Protein AF-A0A9Q5C0Y2-F1 (afdb_monomer_lite)

Sequence (335 aa):
MILAGLLLAGSLLTINGQASTVQAKSYGKAVTKIAGNGNYAIYHNVSSKGPSGKFTSTKYFKHGQIQSKESRSTKKGGKIIVDGRNVGWVSEKFFARNQISVANEVSLVKNSSYSFPTRDAINYATDAHGTAINPNKVHVSRKYVSTNPGKVTYSYGKAKAEVDIDVHDGDMTSPSVTPKKDFKTTSTWNGGSKGSSRNWNSAHGYRSETTSNTFKSNGLTLRTRLFQPRFLSLGYGQAGDAMGQAGDAMGQVGVIPEGMTVNNGIFTTSLFTSNNSQYGNLVSYNLNALKSKYAAQNLTTMKWSTFKSYAKNIKVSPYIKLGHGQSLGSSSNYI

pLDDT: mean 79.45, std 18.29, range [26.62, 98.31]

Foldseek 3Di:
DDDDDDDDDDDDPPPPPPQAAQDWDFDLFKFWFQFDDDKWWFAADAGLVGGDHGDDICLLANQFTWIFGTFGDSQQWTQIDFQQAGDGITHLVRTDELEWDFAQAAEAEAAPPDWDQRLLRTLFGHHRSRTTDDSVQWDKPDGTHHHDWAKIWIHDDNYIDIYTYHYDYDDPDDPPDDPDPDDDPDDDPPDDPQNVAPQADPVPGRDFDDDKDWDDDPNDIDIQLADAAQTRANDDCRRSHDVPDPPCQQRGAAPDWQEWDDDPQKIWTWHGNDPPDQKHKIKIANSVQPPDRGCNNPLHPDDPVVNSSRSSRMGIGGTHGDGGDNYDDDDPVGD

Radius of gyration: 26.04 Å; chains: 1; bounding box: 81×50×105 Å

Organism: Lactobacillus helveticus (NCBI:txid1587)

Secondary structure (DSSP, 8-state):
---------------------PPPEEEEEEEEE-B-S---EEEEEE-SS-EEEEEEEGGGTTTS-EEEEEEEGGGTEEEEEETTEEEEEEEGGGB--S-EEE-S-EEEE--SS--EEGGGGEEEEB-TT-BB--GGGSEES-SEESS--EEEEEEETTEEEEEEEEEE----PPPSSPPPTT---PPP----GGGS-TT-BTTTB-----S--EEEETTEEEE---PPPS-SSPPTTTTSPPTT-GGGGGG---SEEEEEEEETTEEEEEEESSTT-SEEEEEEEETTT---TTGGGGTTTS-HHHHHHHHTTEEE--SEE--S-SB----SS--

Structure (mmCIF, N/CA/C/O backbone):
data_AF-A0A9Q5C0Y2-F1
#
_entry.id   AF-A0A9Q5C0Y2-F1
#
loop_
_atom_site.group_PDB
_atom_site.id
_atom_site.type_symbol
_atom_site.label_atom_id
_atom_site.label_alt_id
_atom_site.label_comp_id
_atom_site.label_asym_id
_atom_site.label_entity_id
_atom_site.label_seq_id
_atom_site.pdbx_PDB_ins_code
_atom_site.Cartn_x
_atom_site.Cartn_y
_atom_site.Cartn_z
_atom_site.occupancy
_atom_site.B_iso_or_equiv
_atom_site.auth_seq_id
_atom_site.auth_comp_id
_atom_site.auth_asym_id
_atom_site.auth_atom_id
_atom_site.pdbx_PDB_model_num
ATOM 1 N N . MET A 1 1 ? -47.946 32.551 68.527 1.00 34.03 1 MET A N 1
ATOM 2 C CA . MET A 1 1 ? -48.174 32.356 67.074 1.00 34.03 1 MET A CA 1
ATOM 3 C C . MET A 1 1 ? -46.891 32.795 66.387 1.00 34.03 1 MET A C 1
ATOM 5 O O . MET A 1 1 ? -46.487 33.911 66.653 1.00 34.03 1 MET A O 1
ATOM 9 N N . ILE A 1 2 ? -46.111 31.992 65.663 1.00 30.30 2 ILE A N 1
ATOM 10 C CA . ILE A 1 2 ? -46.379 31.062 64.547 1.00 30.30 2 ILE A CA 1
ATOM 11 C C . ILE A 1 2 ? -45.311 29.943 64.656 1.00 30.30 2 ILE A C 1
ATOM 13 O O . ILE A 1 2 ? -44.141 30.252 64.842 1.00 30.30 2 ILE A O 1
ATOM 17 N N . LEU A 1 3 ? -45.680 28.693 64.945 1.00 26.62 3 LEU A N 1
ATOM 18 C CA . LEU A 1 3 ? -45.876 27.539 64.043 1.00 26.62 3 LEU A CA 1
ATOM 19 C C . LEU A 1 3 ? -44.744 27.202 63.044 1.00 26.62 3 LEU A C 1
ATOM 21 O O . LEU A 1 3 ? -44.319 28.017 62.236 1.00 26.62 3 LEU A O 1
ATOM 25 N N . ALA A 1 4 ? -44.328 25.935 63.116 1.00 30.48 4 ALA A N 1
ATOM 26 C CA . ALA A 1 4 ? -43.320 25.245 62.322 1.00 30.48 4 ALA A CA 1
ATOM 27 C C . ALA A 1 4 ? -43.695 25.039 60.841 1.00 30.48 4 ALA A C 1
ATOM 29 O O . ALA A 1 4 ? -44.869 25.041 60.478 1.00 30.48 4 ALA A O 1
ATOM 30 N N . GLY A 1 5 ? -42.685 24.735 60.017 1.00 28.47 5 GLY A N 1
ATOM 31 C CA . GLY A 1 5 ? -42.863 24.225 58.657 1.00 28.47 5 GLY A CA 1
ATOM 32 C C . GLY A 1 5 ? -41.539 23.850 57.988 1.00 28.47 5 GLY A C 1
ATOM 33 O O . GLY A 1 5 ? -40.968 24.645 57.250 1.00 28.47 5 GLY A O 1
ATOM 34 N N . LEU A 1 6 ? -41.056 22.631 58.247 1.00 30.55 6 LEU A N 1
ATOM 35 C CA . LEU A 1 6 ? -40.045 21.949 57.432 1.00 30.55 6 LEU A CA 1
ATOM 36 C C . LEU A 1 6 ? -40.641 21.662 56.045 1.00 30.55 6 LEU A C 1
ATOM 38 O O . LEU A 1 6 ? -41.623 20.930 55.942 1.00 30.55 6 LEU A O 1
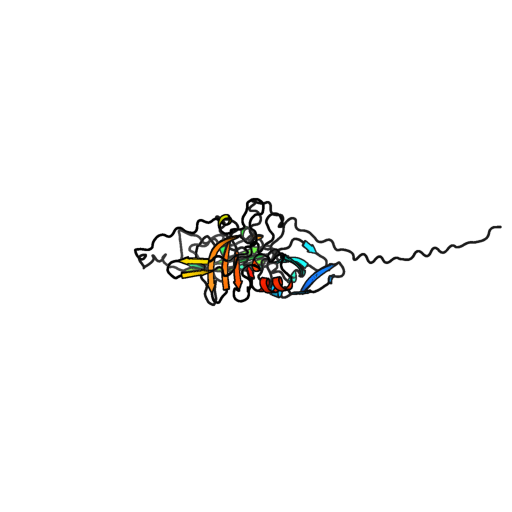ATOM 42 N N . LEU A 1 7 ? -40.030 22.192 54.985 1.00 29.44 7 LEU A N 1
ATOM 43 C CA . LEU A 1 7 ? -40.335 21.824 53.601 1.00 29.44 7 LEU A CA 1
ATOM 44 C C . LEU A 1 7 ? -39.188 20.982 53.039 1.00 29.44 7 LEU A C 1
ATOM 46 O O . LEU A 1 7 ? -38.099 21.477 52.752 1.00 29.44 7 LEU A O 1
ATOM 50 N N . LEU A 1 8 ? -39.464 19.684 52.896 1.00 33.19 8 LEU A N 1
ATOM 51 C CA . LEU A 1 8 ? -38.714 18.770 52.046 1.00 33.19 8 LEU A CA 1
ATOM 52 C C . LEU A 1 8 ? -38.814 19.239 50.590 1.00 33.19 8 LEU A C 1
ATOM 54 O O . LEU A 1 8 ? -39.897 19.228 50.010 1.00 33.19 8 LEU A O 1
ATOM 58 N N . ALA A 1 9 ? -37.679 19.565 49.977 1.00 32.59 9 ALA A N 1
ATOM 59 C CA . ALA A 1 9 ? -37.552 19.649 48.527 1.00 32.59 9 ALA A CA 1
ATOM 60 C C . ALA A 1 9 ? -36.661 18.495 48.054 1.00 32.59 9 ALA A C 1
ATOM 62 O O . ALA A 1 9 ? -35.435 18.592 48.007 1.00 32.59 9 ALA A O 1
ATOM 63 N N . GLY A 1 10 ? -37.303 17.366 47.751 1.00 32.38 10 GLY A N 1
ATOM 64 C CA . GLY A 1 10 ? -36.699 16.302 46.966 1.00 32.38 10 GLY A CA 1
ATOM 65 C C . GLY A 1 10 ? -36.585 16.759 45.516 1.00 32.38 10 GLY A C 1
ATOM 66 O O . GLY A 1 10 ? -37.591 16.869 44.821 1.00 32.38 10 GLY A O 1
ATOM 67 N N . SER A 1 11 ? -35.361 16.997 45.057 1.00 30.55 11 SER A N 1
ATOM 68 C CA . SER A 1 11 ? -35.062 17.209 43.642 1.00 30.55 11 SER A CA 1
ATOM 69 C C . SER A 1 11 ? -34.372 15.962 43.119 1.00 30.55 11 SER A C 1
ATOM 71 O O . SER A 1 11 ? -33.246 15.650 43.507 1.00 30.55 11 SER A O 1
ATOM 73 N N . LEU A 1 12 ? -35.093 15.231 42.270 1.00 28.16 12 LEU A N 1
ATOM 74 C CA . LEU A 1 12 ? -34.634 14.046 41.565 1.00 28.16 12 LEU A CA 1
ATOM 75 C C . LEU A 1 12 ? -33.221 14.245 41.000 1.00 28.16 12 LEU A C 1
ATOM 77 O O . LEU A 1 12 ? -32.980 15.134 40.183 1.00 28.16 12 LEU A O 1
ATOM 81 N N . LEU A 1 13 ? -32.313 13.340 41.361 1.00 27.48 13 LEU A N 1
ATOM 82 C CA . LEU A 1 13 ? -31.108 13.075 40.587 1.00 27.48 13 LEU A CA 1
ATOM 83 C C . LEU A 1 13 ? -31.543 12.507 39.232 1.00 27.48 13 LEU A C 1
ATOM 85 O O . LEU A 1 13 ? -31.642 11.295 39.046 1.00 27.48 13 LEU A O 1
ATOM 89 N N . THR A 1 14 ? -31.816 13.379 38.263 1.00 30.17 14 THR A N 1
ATOM 90 C CA . THR A 1 14 ? -31.831 12.982 36.859 1.00 30.17 14 THR A CA 1
ATOM 91 C C . THR A 1 14 ? -30.410 12.570 36.505 1.00 30.17 14 THR A C 1
ATOM 93 O O . THR A 1 14 ? -29.549 13.409 36.230 1.00 30.17 14 THR A O 1
ATOM 96 N N . ILE A 1 15 ? -30.149 11.264 36.538 1.00 33.19 15 ILE A N 1
ATOM 97 C CA . ILE A 1 15 ? -28.956 10.660 35.955 1.00 33.19 15 ILE A CA 1
ATOM 98 C C . ILE A 1 15 ? -29.109 10.817 34.440 1.00 33.19 15 ILE A C 1
ATOM 100 O O . ILE A 1 15 ? -29.513 9.897 33.732 1.00 33.19 15 ILE A O 1
ATOM 104 N N . ASN A 1 16 ? -28.822 12.014 33.930 1.00 30.22 16 ASN A N 1
ATOM 105 C CA . ASN A 1 16 ? -28.601 12.211 32.511 1.00 30.22 16 ASN A CA 1
ATOM 106 C C . ASN A 1 16 ? -27.364 11.391 32.162 1.00 30.22 16 ASN A C 1
ATOM 108 O O . ASN A 1 16 ? -26.227 11.800 32.396 1.00 30.22 16 ASN A O 1
ATOM 112 N N . GLY A 1 17 ? -27.599 10.197 31.622 1.00 32.09 17 GLY A N 1
ATOM 113 C CA . GLY A 1 17 ? -26.596 9.351 31.001 1.00 32.09 17 GLY A CA 1
ATOM 114 C C . GLY A 1 17 ? -26.048 10.001 29.734 1.00 32.09 17 GLY A C 1
ATOM 115 O O . GLY A 1 17 ? -26.150 9.430 28.653 1.00 32.09 17 GLY A O 1
ATOM 116 N N . GLN A 1 18 ? -25.442 11.184 29.843 1.00 34.47 18 GLN A N 1
ATOM 117 C CA . GLN A 1 18 ? -24.526 11.674 28.831 1.00 34.47 18 GLN A CA 1
ATOM 118 C C . GLN A 1 18 ? -23.320 10.743 28.866 1.00 34.47 18 GLN A C 1
ATOM 120 O O . GLN A 1 18 ? -22.469 10.800 29.755 1.00 34.47 18 GLN A O 1
ATOM 125 N N . ALA A 1 19 ? -23.279 9.815 27.910 1.00 39.16 19 ALA A N 1
ATOM 126 C CA . ALA A 1 19 ? -22.087 9.042 27.634 1.00 39.16 19 ALA A CA 1
ATOM 127 C C . ALA A 1 19 ? -20.932 10.032 27.459 1.00 39.16 19 ALA A C 1
ATOM 129 O O . ALA A 1 19 ? -20.902 10.770 26.480 1.00 39.16 19 ALA A O 1
ATOM 130 N N . SER A 1 20 ? -20.010 10.066 28.422 1.00 41.47 20 SER A N 1
ATOM 131 C CA . SER A 1 20 ? -18.864 10.968 28.411 1.00 41.47 20 SER A CA 1
ATOM 132 C C . SER A 1 20 ? -18.072 10.702 27.131 1.00 41.47 20 SER A C 1
ATOM 134 O O . SER A 1 20 ? -17.393 9.676 26.984 1.00 41.47 20 SER A O 1
ATOM 136 N N . THR A 1 21 ? -18.237 11.577 26.143 1.00 50.28 21 THR A N 1
ATOM 137 C CA . THR A 1 21 ? -17.582 11.448 24.850 1.00 50.28 21 THR A CA 1
ATOM 138 C C . THR A 1 21 ? -16.112 11.759 25.054 1.00 50.28 21 THR A C 1
ATOM 140 O O . THR A 1 21 ? -15.730 12.911 25.231 1.00 50.28 21 THR A O 1
ATOM 143 N N . VAL A 1 22 ? -15.269 10.730 25.039 1.00 54.16 22 VAL A N 1
ATOM 144 C CA . VAL A 1 22 ? -13.816 10.921 24.993 1.00 54.16 22 VAL A CA 1
ATOM 145 C C . VAL A 1 22 ? -13.498 11.706 23.727 1.00 54.16 22 VAL A C 1
ATOM 147 O O . VAL A 1 22 ? -13.847 11.261 22.632 1.00 54.16 22 VAL A O 1
ATOM 150 N N . GLN A 1 23 ? -12.859 12.865 23.853 1.00 58.75 23 GLN A N 1
ATOM 151 C CA . GLN A 1 23 ? -12.443 13.623 22.679 1.00 58.75 23 GLN A CA 1
ATOM 152 C C . GLN A 1 23 ? -11.347 12.848 21.937 1.00 58.75 23 GLN A C 1
ATOM 154 O O . GLN A 1 23 ? -10.391 12.350 22.535 1.00 58.75 23 GLN A O 1
ATOM 159 N N . ALA A 1 24 ? -11.521 12.682 20.626 1.00 60.06 24 ALA A N 1
ATOM 160 C CA . ALA A 1 24 ? -10.487 12.096 19.788 1.00 60.06 24 ALA A CA 1
ATOM 161 C C . ALA A 1 24 ? -9.387 13.132 19.547 1.00 60.06 24 ALA A C 1
ATOM 163 O O . ALA A 1 24 ? -9.683 14.289 19.251 1.00 60.06 24 ALA A O 1
ATOM 164 N N . LYS A 1 25 ? -8.123 12.707 19.610 1.00 73.06 25 LYS A N 1
ATOM 165 C CA . LYS A 1 25 ? -7.030 13.495 19.050 1.00 73.06 25 LYS A CA 1
ATOM 166 C C . LYS A 1 25 ? -7.136 13.400 17.533 1.00 73.06 25 LYS A C 1
ATOM 168 O O . LYS A 1 25 ? -6.964 12.317 16.964 1.00 73.06 25 LYS A O 1
ATOM 173 N N . SER A 1 26 ? -7.427 14.530 16.908 1.00 73.06 26 SER A N 1
ATOM 174 C CA . SER A 1 26 ? -7.464 14.659 15.456 1.00 73.06 26 SER A CA 1
ATOM 175 C C . SER A 1 26 ? -6.068 14.962 14.930 1.00 73.06 26 SER A C 1
ATOM 177 O O . SER A 1 26 ? -5.304 15.706 15.547 1.00 73.06 26 SER A O 1
ATOM 179 N N . TYR A 1 27 ? -5.727 14.378 13.790 1.00 70.88 27 TYR A N 1
ATOM 180 C CA . TYR A 1 27 ? -4.539 14.764 13.047 1.00 70.88 27 TYR A CA 1
ATOM 181 C C . TYR A 1 27 ? -4.902 15.917 12.105 1.00 70.88 27 TYR A C 1
ATOM 183 O O . TYR A 1 27 ? -5.950 15.874 11.459 1.00 70.88 27 TYR A O 1
ATOM 191 N N . GLY A 1 28 ? -4.031 16.927 11.996 1.00 69.56 28 GLY A N 1
ATOM 192 C CA . GLY A 1 28 ? -4.209 18.014 11.020 1.00 69.56 28 GLY A CA 1
ATOM 193 C C . GLY A 1 28 ? -4.215 17.511 9.569 1.00 69.56 28 GLY A C 1
ATOM 194 O O . GLY A 1 28 ? -4.863 18.101 8.713 1.00 69.56 28 GLY A O 1
ATOM 195 N N . LYS A 1 29 ? -3.565 16.365 9.328 1.00 78.69 29 LYS A N 1
ATOM 196 C CA . LYS A 1 29 ? -3.576 15.611 8.073 1.00 78.69 29 LYS A CA 1
ATOM 197 C C . LYS A 1 29 ? -3.749 14.116 8.326 1.00 78.69 29 LYS A C 1
ATOM 199 O O . LYS A 1 29 ? -3.374 13.618 9.385 1.00 78.69 29 LYS A O 1
ATOM 204 N N . ALA A 1 30 ? -4.322 13.398 7.371 1.00 84.25 30 ALA A N 1
ATOM 205 C CA . ALA A 1 30 ? -4.436 11.953 7.426 1.00 84.25 30 ALA A CA 1
ATOM 206 C C . ALA A 1 30 ? -3.041 11.327 7.424 1.00 84.25 30 ALA A C 1
ATOM 208 O O . ALA A 1 30 ? -2.186 11.699 6.630 1.00 84.25 30 ALA A O 1
ATOM 209 N N . VAL A 1 31 ? -2.826 10.355 8.303 1.00 88.00 31 VAL A N 1
ATOM 210 C CA . VAL A 1 31 ? -1.558 9.630 8.384 1.00 88.00 31 VAL A CA 1
ATOM 211 C C . VAL A 1 31 ? -1.714 8.220 7.829 1.00 88.00 31 VAL A C 1
ATOM 213 O O . VAL A 1 31 ? -2.721 7.561 8.105 1.00 88.00 31 VAL A O 1
ATOM 216 N N . THR A 1 32 ? -0.722 7.738 7.081 1.00 91.62 32 THR A N 1
ATOM 217 C CA . THR A 1 32 ? -0.683 6.346 6.605 1.00 91.62 32 THR A CA 1
ATOM 218 C C . THR A 1 32 ? -0.329 5.411 7.750 1.00 91.62 32 THR A C 1
ATOM 220 O O . THR A 1 32 ? 0.594 5.672 8.522 1.00 91.62 32 THR A O 1
ATOM 223 N N . LYS A 1 33 ? -1.059 4.305 7.868 1.00 93.50 33 LYS A N 1
ATOM 224 C CA . LYS A 1 33 ? -0.842 3.259 8.866 1.00 93.50 33 LYS A CA 1
ATOM 225 C C . LYS A 1 33 ? -0.424 1.968 8.177 1.00 93.50 33 LYS A C 1
ATOM 227 O O . LYS A 1 33 ? -1.008 1.601 7.164 1.00 93.50 33 LYS A O 1
ATOM 232 N N . ILE A 1 34 ? 0.536 1.255 8.758 1.00 95.19 34 ILE A N 1
ATOM 233 C CA . ILE A 1 34 ? 0.927 -0.076 8.279 1.00 95.19 34 ILE A CA 1
ATOM 234 C C . ILE A 1 34 ? 0.269 -1.130 9.165 1.00 95.19 34 ILE A C 1
ATOM 236 O O . ILE A 1 34 ? 0.369 -1.075 10.393 1.00 95.19 34 ILE A O 1
ATOM 240 N N . ALA A 1 35 ? -0.437 -2.081 8.556 1.00 95.56 35 ALA A N 1
ATOM 241 C CA . ALA A 1 35 ? -1.015 -3.205 9.280 1.00 95.56 35 ALA A CA 1
ATOM 242 C C . ALA A 1 35 ? 0.082 -4.157 9.778 1.00 95.56 35 ALA A C 1
ATOM 244 O O . ALA A 1 35 ? 1.030 -4.461 9.062 1.00 95.56 35 ALA A O 1
ATOM 245 N N . GLY A 1 36 ? -0.078 -4.655 10.999 1.00 94.88 36 GLY A N 1
ATOM 246 C CA . GLY A 1 36 ? 0.649 -5.814 11.498 1.00 94.88 36 GLY A CA 1
ATOM 247 C C . GLY A 1 36 ? -0.051 -7.123 11.116 1.00 94.88 36 GLY A C 1
ATOM 248 O O . GLY A 1 36 ? -1.045 -7.148 10.388 1.00 94.88 36 GLY A O 1
ATOM 249 N N . ASN A 1 37 ? 0.439 -8.234 11.666 1.00 91.12 37 ASN A N 1
ATOM 250 C CA . ASN A 1 37 ? -0.031 -9.576 11.297 1.00 91.12 37 ASN A CA 1
ATOM 251 C C . ASN A 1 37 ? -1.338 -10.006 11.993 1.00 91.12 37 ASN A C 1
ATOM 253 O O . ASN A 1 37 ? -1.980 -10.967 11.569 1.00 91.12 37 ASN A O 1
ATOM 257 N N . GLY A 1 38 ? -1.741 -9.316 13.064 1.00 92.25 38 GLY A N 1
ATOM 258 C CA . GLY A 1 38 ? -2.887 -9.706 13.885 1.00 92.25 38 GLY A CA 1
ATOM 259 C C . GLY A 1 38 ? -4.251 -9.339 13.286 1.00 92.25 38 GLY A C 1
ATOM 260 O O . GLY A 1 38 ? -4.426 -8.314 12.624 1.00 92.25 38 GLY A O 1
ATOM 261 N N . ASN A 1 39 ? -5.259 -10.160 13.591 1.00 95.56 39 ASN A N 1
ATOM 262 C CA . ASN A 1 39 ? -6.653 -9.896 13.241 1.00 95.56 39 ASN A CA 1
ATOM 263 C C . ASN A 1 39 ? -7.403 -9.330 14.449 1.00 95.56 39 ASN A C 1
ATOM 265 O O . ASN A 1 39 ? -7.507 -9.977 15.488 1.00 95.56 39 ASN A O 1
ATOM 269 N N . TYR A 1 40 ? -7.985 -8.146 14.292 1.00 95.12 40 TYR A N 1
ATOM 270 C CA . TYR A 1 40 ? -8.682 -7.431 15.356 1.00 95.12 40 TYR A CA 1
ATOM 271 C C . TYR A 1 40 ? -10.125 -7.146 14.951 1.00 95.12 40 TYR A C 1
ATOM 273 O O . TYR A 1 40 ? -10.477 -7.144 13.767 1.00 95.12 40 TYR A O 1
ATOM 281 N N . ALA A 1 41 ? -10.984 -6.944 15.946 1.00 95.62 41 ALA A N 1
ATOM 282 C CA . ALA A 1 41 ? -12.345 -6.482 15.727 1.00 95.62 41 ALA A CA 1
ATOM 283 C C . ALA A 1 41 ? -12.353 -4.998 15.335 1.00 95.62 41 ALA A C 1
ATOM 285 O O . ALA A 1 41 ? -11.506 -4.223 15.783 1.00 95.62 41 ALA A O 1
ATOM 286 N N . ILE A 1 42 ? -13.330 -4.621 14.511 1.00 95.62 42 ILE A N 1
ATOM 287 C CA . ILE A 1 42 ? -13.599 -3.232 14.142 1.00 95.62 42 ILE A CA 1
ATOM 288 C C . ILE A 1 42 ? -14.991 -2.859 14.654 1.00 95.62 42 ILE A C 1
ATOM 290 O O . ILE A 1 42 ? -15.943 -3.642 14.541 1.00 95.62 42 ILE A O 1
ATOM 294 N N . TYR A 1 43 ? -15.079 -1.658 15.215 1.00 94.75 43 TYR A N 1
ATOM 295 C CA . TYR A 1 43 ? -16.230 -1.153 15.952 1.00 94.75 43 TYR A CA 1
ATOM 296 C C . TYR A 1 43 ? -16.750 0.149 15.350 1.00 94.75 43 TYR A C 1
ATOM 298 O O . TYR A 1 43 ? -15.970 0.959 14.843 1.00 94.75 43 TYR A O 1
ATOM 306 N N . HIS A 1 44 ? -18.064 0.363 15.422 1.00 92.00 44 HIS A N 1
ATOM 307 C CA . HIS A 1 44 ? -18.673 1.625 15.002 1.00 92.00 44 HIS A CA 1
ATOM 308 C C . HIS A 1 44 ? -18.250 2.783 15.908 1.00 92.00 44 HIS A C 1
ATOM 310 O O . HIS A 1 44 ? -17.942 3.867 15.418 1.00 92.00 44 HIS A O 1
ATOM 316 N N . ASN A 1 45 ? -18.190 2.536 17.220 1.00 87.81 45 ASN A N 1
ATOM 317 C CA . ASN A 1 45 ? -18.023 3.576 18.228 1.00 87.81 45 ASN A CA 1
ATOM 318 C C . ASN A 1 45 ? -16.973 3.198 19.276 1.00 87.81 45 ASN A C 1
ATOM 320 O O . ASN A 1 45 ? -16.739 2.021 19.551 1.00 87.81 45 ASN A O 1
ATOM 324 N N . VAL A 1 46 ? -16.378 4.218 19.897 1.00 86.44 46 VAL A N 1
ATOM 325 C CA . VAL A 1 46 ? -15.493 4.095 21.065 1.00 86.44 46 VAL A CA 1
ATOM 326 C C . VAL A 1 46 ? -15.840 5.198 22.057 1.00 86.44 46 VAL A C 1
ATOM 328 O O . VAL A 1 46 ? -15.799 6.370 21.698 1.00 86.44 46 VAL A O 1
ATOM 331 N N . SER A 1 47 ? -16.135 4.847 23.307 1.00 83.19 47 SER A N 1
ATOM 332 C CA . SER A 1 47 ? -16.374 5.792 24.409 1.00 83.19 47 SER A CA 1
ATOM 333 C C . SER A 1 47 ? -15.370 5.590 25.552 1.00 83.19 47 SER A C 1
ATOM 335 O O . SER A 1 47 ? -14.455 4.768 25.449 1.00 83.19 47 SER A O 1
ATOM 337 N N . SER A 1 48 ? -15.536 6.323 26.659 1.00 76.12 48 SER A N 1
ATOM 338 C CA . SER A 1 48 ? -14.779 6.097 27.902 1.00 76.12 48 SER A CA 1
ATOM 339 C C . SER A 1 48 ? -14.968 4.673 28.435 1.00 76.12 48 SER A C 1
ATOM 341 O O . SER A 1 48 ? -14.013 4.054 28.895 1.00 76.12 48 SER A O 1
ATOM 343 N N . LYS A 1 49 ? -16.173 4.109 28.274 1.00 80.00 49 LYS A N 1
ATOM 344 C CA . LYS A 1 49 ? -16.514 2.730 28.664 1.00 80.00 49 LYS A CA 1
ATOM 345 C C . LYS A 1 49 ? -15.888 1.687 27.723 1.00 80.00 49 LYS A C 1
ATOM 347 O O . LYS A 1 49 ? -15.602 0.556 28.118 1.00 80.00 49 LYS A O 1
ATOM 352 N N . GLY A 1 50 ? -15.579 2.067 26.484 1.00 81.19 50 GLY A N 1
ATOM 353 C CA . GLY A 1 50 ? -14.846 1.242 25.523 1.00 81.19 50 GLY A CA 1
ATOM 354 C C . GLY A 1 50 ? -15.465 1.175 24.131 1.00 81.19 50 GLY A C 1
ATOM 355 O O . GLY A 1 50 ? -16.370 1.951 23.825 1.00 81.19 50 GLY A O 1
ATOM 356 N N . PRO A 1 51 ? -14.957 0.278 23.264 1.00 89.00 51 PRO A N 1
ATOM 357 C CA . PRO A 1 51 ? -15.523 0.065 21.943 1.00 89.00 51 PRO A CA 1
ATOM 358 C C . PRO A 1 51 ? -16.894 -0.618 22.022 1.00 89.00 51 PRO A C 1
ATOM 360 O O . PRO A 1 51 ? -17.098 -1.514 22.840 1.00 89.00 51 PRO A O 1
ATOM 363 N N . SER A 1 52 ? -17.813 -0.235 21.139 1.00 90.19 52 SER A N 1
ATOM 364 C CA . SER A 1 52 ? -19.144 -0.840 21.025 1.00 90.19 52 SER A CA 1
ATOM 365 C C . SER A 1 52 ? -19.589 -0.961 19.566 1.00 90.19 52 SER A C 1
ATOM 367 O O . SER A 1 52 ? -19.059 -0.297 18.671 1.00 90.19 52 SER A O 1
ATOM 369 N N . GLY A 1 53 ? -20.542 -1.863 19.309 1.00 92.75 53 GLY A N 1
ATOM 370 C CA . GLY A 1 53 ? -21.029 -2.138 17.955 1.00 92.75 53 GLY A CA 1
ATOM 371 C C . GLY A 1 53 ? -19.954 -2.773 17.073 1.00 92.75 53 GLY A C 1
ATOM 372 O O . GLY A 1 53 ? -19.582 -2.211 16.045 1.00 92.75 53 GLY A O 1
ATOM 373 N N . LYS A 1 54 ? -19.409 -3.924 17.491 1.00 94.81 54 LYS A N 1
ATOM 374 C CA . LYS A 1 54 ? -18.539 -4.748 16.637 1.00 94.81 54 LYS A CA 1
ATOM 375 C C . LYS A 1 54 ? -19.330 -5.177 15.403 1.00 94.81 54 LYS A C 1
ATOM 377 O O . LYS A 1 54 ? -20.401 -5.751 15.548 1.00 94.81 54 LYS A O 1
ATOM 382 N N . PHE A 1 55 ? -18.772 -4.981 14.214 1.00 95.25 55 PHE A N 1
ATOM 383 C CA . PHE A 1 55 ? -19.483 -5.306 12.967 1.00 95.25 55 PHE A CA 1
ATOM 384 C C . PHE A 1 55 ? -18.601 -5.973 11.902 1.00 95.25 55 PHE A C 1
ATOM 386 O O . PHE A 1 55 ? -19.104 -6.512 10.915 1.00 95.25 55 PHE A O 1
ATOM 393 N N . THR A 1 56 ? -17.274 -5.967 12.074 1.00 96.81 56 THR A N 1
ATOM 394 C CA . THR A 1 56 ? -16.345 -6.642 11.156 1.00 96.81 56 THR A CA 1
ATOM 395 C C . THR A 1 56 ? -14.978 -6.900 11.815 1.00 96.81 56 THR A C 1
ATOM 397 O O . THR A 1 56 ? -14.807 -6.722 13.023 1.00 96.81 56 THR A O 1
ATOM 400 N N . SER A 1 57 ? -13.997 -7.347 11.025 1.00 96.44 57 SER A N 1
ATOM 401 C CA . SER A 1 57 ? -12.615 -7.594 11.442 1.00 96.44 57 SER A CA 1
ATOM 402 C C . SER A 1 57 ? -11.605 -7.027 10.442 1.00 96.44 57 SER A C 1
ATOM 404 O O . SER A 1 57 ? -11.883 -6.945 9.245 1.00 96.44 57 SER A O 1
ATOM 406 N N . THR A 1 58 ? -10.409 -6.691 10.928 1.00 96.44 58 THR A N 1
ATOM 407 C CA . THR A 1 58 ? -9.280 -6.195 10.127 1.00 96.44 58 THR A CA 1
ATOM 408 C C . THR A 1 58 ? -8.764 -7.187 9.090 1.00 96.44 58 THR A C 1
ATOM 410 O O . THR A 1 58 ? -8.123 -6.767 8.129 1.00 96.44 58 THR A O 1
ATOM 413 N N . LYS A 1 59 ? -9.080 -8.485 9.211 1.00 96.00 59 LYS A N 1
ATOM 414 C CA . LYS A 1 59 ? -8.626 -9.519 8.265 1.00 96.00 59 LYS A CA 1
ATOM 415 C C . LYS A 1 59 ? -8.984 -9.228 6.802 1.00 96.00 59 LYS A C 1
ATOM 417 O O . LYS A 1 59 ? -8.303 -9.706 5.904 1.00 96.00 59 LYS A O 1
ATOM 422 N N . TYR A 1 60 ? -10.047 -8.453 6.573 1.00 96.38 60 TYR A N 1
ATOM 423 C CA . TYR A 1 60 ? -10.518 -8.068 5.239 1.00 96.38 60 TYR A CA 1
ATOM 424 C C . TYR A 1 60 ? -9.820 -6.831 4.664 1.00 96.38 60 TYR A C 1
ATOM 426 O O . TYR A 1 60 ? -10.053 -6.505 3.509 1.00 96.38 60 TYR A O 1
ATOM 434 N N . PHE A 1 61 ? -9.016 -6.129 5.463 1.00 95.75 61 PHE A N 1
ATOM 435 C CA . PHE A 1 61 ? -8.518 -4.791 5.134 1.00 95.75 61 PHE A CA 1
ATOM 436 C C . PHE A 1 61 ? -7.006 -4.632 5.317 1.00 95.75 61 PHE A C 1
ATOM 438 O O . PHE A 1 61 ? -6.454 -3.614 4.924 1.00 95.75 61 PHE A O 1
ATOM 445 N N . LYS A 1 62 ? -6.326 -5.625 5.905 1.00 93.12 62 LYS A N 1
ATOM 446 C CA . LYS A 1 62 ? -4.897 -5.563 6.263 1.00 93.12 62 LYS A CA 1
ATOM 447 C C . LYS A 1 62 ? -3.931 -5.296 5.104 1.00 93.12 62 LYS A C 1
ATOM 449 O O . LYS A 1 62 ? -2.795 -4.929 5.358 1.00 93.12 62 LYS A O 1
ATOM 454 N N . HIS A 1 63 ? -4.363 -5.513 3.865 1.00 94.19 63 HIS A N 1
ATOM 455 C CA . HIS A 1 63 ? -3.543 -5.276 2.678 1.00 94.19 63 HIS A CA 1
ATOM 456 C C . HIS A 1 63 ? -4.002 -4.067 1.861 1.00 94.19 63 HIS A C 1
ATOM 458 O O . HIS A 1 63 ? -3.358 -3.771 0.867 1.00 94.19 63 HIS A O 1
ATOM 464 N N . GLY A 1 64 ? -5.095 -3.397 2.232 1.00 93.94 64 GLY A N 1
ATOM 465 C CA . GLY A 1 64 ? -5.492 -2.151 1.576 1.00 93.94 64 GLY A CA 1
ATOM 466 C C . GLY A 1 64 ? -4.612 -0.986 2.024 1.00 93.94 64 GLY A C 1
ATOM 467 O O . GLY A 1 64 ? -3.812 -1.115 2.953 1.00 93.94 64 GLY A O 1
ATOM 468 N N . GLN A 1 65 ? -4.807 0.177 1.413 1.00 93.81 65 GLN A N 1
ATOM 469 C CA . GLN A 1 65 ? -4.184 1.406 1.898 1.00 93.81 65 GLN A CA 1
ATOM 470 C C . GLN A 1 65 ? -4.925 1.873 3.149 1.00 93.81 65 GLN A C 1
ATOM 472 O O . GLN A 1 65 ? -6.114 2.196 3.086 1.00 93.81 65 GLN A O 1
ATOM 477 N N . ILE A 1 66 ? -4.232 1.932 4.286 1.00 94.56 66 ILE A N 1
ATOM 478 C CA . ILE A 1 66 ? -4.840 2.291 5.569 1.00 94.56 66 ILE A CA 1
ATOM 479 C C . ILE A 1 66 ? -4.407 3.695 5.969 1.00 94.56 66 ILE A C 1
ATOM 481 O O . ILE A 1 66 ? -3.220 3.989 6.086 1.00 94.56 66 ILE A O 1
ATOM 485 N N . GLN A 1 67 ? -5.381 4.557 6.237 1.00 92.94 67 GLN A N 1
ATOM 486 C CA . GLN A 1 67 ? -5.161 5.916 6.717 1.00 92.94 67 GLN A CA 1
ATOM 487 C C . GLN A 1 67 ? -5.936 6.173 8.009 1.00 92.94 67 GLN A C 1
ATOM 489 O O . GLN A 1 67 ? -6.904 5.480 8.329 1.00 92.94 67 GLN A O 1
ATOM 494 N N . SER A 1 68 ? -5.531 7.191 8.765 1.00 89.69 68 SER A N 1
ATOM 495 C CA . SER A 1 68 ? -6.248 7.631 9.960 1.00 89.69 68 SER A CA 1
ATOM 496 C C . SER A 1 68 ? -6.216 9.148 10.111 1.00 89.69 68 SER A C 1
ATOM 498 O O . SER A 1 68 ? -5.180 9.774 9.902 1.00 89.69 68 SER A O 1
ATOM 500 N N . LYS A 1 69 ? -7.353 9.734 10.502 1.00 85.06 69 LYS A N 1
ATOM 501 C CA . LYS A 1 69 ? -7.489 11.157 10.867 1.00 85.06 69 LYS A CA 1
ATOM 502 C C . LYS A 1 69 ? -7.770 11.370 12.355 1.00 85.06 69 LYS A C 1
ATOM 504 O O . LYS A 1 69 ? -7.686 12.495 12.830 1.00 85.06 69 LYS A O 1
ATOM 509 N N . GLU A 1 70 ? -8.076 10.305 13.093 1.00 82.62 70 GLU A N 1
ATOM 510 C CA . GLU A 1 70 ? -8.521 10.386 14.484 1.00 82.62 70 GLU A CA 1
ATOM 511 C C . GLU A 1 70 ? -7.954 9.222 15.308 1.00 82.62 70 GLU A C 1
ATOM 513 O O . GLU A 1 70 ? -7.973 8.063 14.880 1.00 82.62 70 GLU A O 1
ATOM 518 N N . SER A 1 71 ? -7.525 9.516 16.534 1.00 79.25 71 SER A N 1
ATOM 519 C CA . SER A 1 71 ? -7.096 8.523 17.523 1.00 79.25 71 SER A CA 1
ATOM 520 C C . SER A 1 71 ? -7.735 8.792 18.887 1.00 79.25 71 SER A C 1
ATOM 522 O O . SER A 1 71 ? -8.037 9.936 19.224 1.00 79.25 71 SER A O 1
ATOM 524 N N . ARG A 1 72 ? -7.979 7.745 19.686 1.00 74.06 72 ARG A N 1
ATOM 525 C CA . ARG A 1 72 ? -8.518 7.874 21.054 1.00 74.06 72 ARG A CA 1
ATOM 526 C C . ARG A 1 72 ? -7.630 7.156 22.063 1.00 74.06 72 ARG A C 1
ATOM 528 O O . ARG A 1 72 ? -7.308 5.976 21.900 1.00 74.06 72 ARG A O 1
ATOM 535 N N . SER A 1 73 ? -7.290 7.868 23.138 1.00 59.72 73 SER A N 1
ATOM 536 C CA . SER A 1 73 ? -6.379 7.381 24.180 1.00 59.72 73 SER A CA 1
ATOM 537 C C . SER A 1 73 ? -6.983 6.280 25.044 1.00 59.72 73 SER A C 1
ATOM 539 O O . SER A 1 73 ? -6.261 5.372 25.449 1.00 59.72 73 SER A O 1
ATOM 541 N N . THR A 1 74 ? -8.296 6.307 25.296 1.00 53.44 74 THR A N 1
ATOM 542 C CA . THR A 1 74 ? -8.903 5.488 26.358 1.00 53.44 74 THR A CA 1
ATOM 543 C C . THR A 1 74 ? -8.780 3.981 26.154 1.00 53.44 74 THR A C 1
ATOM 545 O O . THR A 1 74 ? -8.872 3.259 27.138 1.00 53.44 74 THR A O 1
ATOM 548 N N . LYS A 1 75 ? -8.499 3.495 24.932 1.00 55.03 75 LYS A N 1
ATOM 549 C CA . LYS A 1 75 ? -8.136 2.090 24.642 1.00 55.03 75 LYS A CA 1
ATOM 550 C C . LYS A 1 75 ? -7.180 1.955 23.442 1.00 55.03 75 LYS A C 1
ATOM 552 O O . LYS A 1 75 ? -7.399 1.074 22.614 1.00 55.03 75 LYS A O 1
ATOM 557 N N . LYS A 1 76 ? -6.172 2.846 23.332 1.00 60.88 76 LYS A N 1
ATOM 558 C CA . LYS A 1 76 ? -5.150 2.928 22.251 1.00 60.88 76 LYS A CA 1
ATOM 559 C C . LYS A 1 76 ? -5.676 2.380 20.925 1.00 60.88 76 LYS A C 1
ATOM 561 O O . LYS A 1 76 ? -5.398 1.233 20.581 1.00 60.88 76 LYS A O 1
ATOM 566 N N . GLY A 1 77 ? -6.502 3.158 20.234 1.00 69.56 77 GLY A N 1
ATOM 567 C CA . GLY A 1 77 ? -7.126 2.755 18.977 1.00 69.56 77 GLY A CA 1
ATOM 568 C C . GLY A 1 77 ? -7.287 3.919 18.008 1.00 69.56 77 GLY A C 1
ATOM 569 O O . GLY A 1 77 ? -7.465 5.065 18.426 1.00 69.56 77 GLY A O 1
ATOM 570 N N . GLY A 1 78 ? -7.196 3.623 16.713 1.00 83.50 78 GLY A N 1
ATOM 571 C CA . GLY A 1 78 ? -7.334 4.592 15.627 1.00 83.50 78 GLY A CA 1
ATOM 572 C C . GLY A 1 78 ? -8.619 4.359 14.847 1.00 83.50 78 GLY A C 1
ATOM 573 O O . GLY A 1 78 ? -9.040 3.213 14.663 1.00 83.50 78 GLY A O 1
ATOM 574 N N . LYS A 1 79 ? -9.240 5.436 14.368 1.00 89.19 79 LYS A N 1
ATOM 575 C CA . LYS A 1 79 ? -10.288 5.324 13.354 1.00 89.19 79 LYS A CA 1
ATOM 576 C C . LYS A 1 79 ? -9.608 5.159 12.004 1.00 89.19 79 LYS A C 1
ATOM 578 O O . LYS A 1 79 ? -8.807 6.011 11.615 1.00 89.19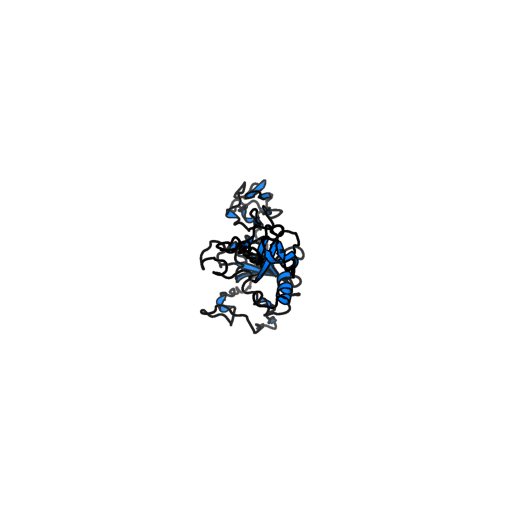 79 LYS A O 1
ATOM 583 N N . ILE A 1 80 ? -9.886 4.049 11.332 1.00 93.25 80 ILE A N 1
ATOM 584 C CA . ILE A 1 80 ? -9.266 3.694 10.060 1.00 93.25 80 ILE A CA 1
ATOM 585 C C . ILE A 1 80 ? -10.166 4.025 8.877 1.00 93.25 80 ILE A C 1
ATOM 587 O O . ILE A 1 80 ? -11.386 3.823 8.893 1.00 93.25 80 ILE A O 1
ATOM 591 N N . ILE A 1 81 ? -9.504 4.498 7.837 1.00 92.19 81 ILE A N 1
ATOM 592 C CA . ILE A 1 81 ? -9.984 4.627 6.473 1.00 92.19 81 ILE A CA 1
ATOM 593 C C . ILE A 1 81 ? -9.208 3.601 5.655 1.00 92.19 81 ILE A C 1
ATOM 595 O O . ILE A 1 81 ? -7.996 3.488 5.825 1.00 92.19 81 ILE A O 1
ATOM 599 N N . VAL A 1 82 ? -9.896 2.839 4.811 1.00 92.94 82 VAL A N 1
ATOM 600 C CA . VAL A 1 82 ? -9.282 1.816 3.959 1.00 92.94 82 VAL A CA 1
ATOM 601 C C . VAL A 1 82 ? -9.706 2.070 2.529 1.00 92.94 82 VAL A C 1
ATOM 603 O O . VAL A 1 82 ? -10.903 2.198 2.268 1.00 92.94 82 VAL A O 1
ATOM 606 N N . ASP A 1 83 ? -8.737 2.171 1.626 1.00 90.25 83 ASP A N 1
ATOM 607 C CA . ASP A 1 83 ? -8.968 2.448 0.207 1.00 90.25 83 ASP A CA 1
ATOM 608 C C . ASP A 1 83 ? -9.864 3.690 0.000 1.00 90.25 83 ASP A C 1
ATOM 610 O O . ASP A 1 83 ? -10.818 3.693 -0.778 1.00 90.25 83 ASP A O 1
ATOM 614 N N . GLY A 1 84 ? -9.621 4.732 0.808 1.00 87.62 84 GLY A N 1
ATOM 615 C CA . GLY A 1 84 ? -10.388 5.983 0.822 1.00 87.62 84 GLY A CA 1
ATOM 616 C C . GLY A 1 84 ? -11.754 5.927 1.523 1.00 87.62 84 GLY A C 1
ATOM 617 O O . GLY A 1 84 ? -12.398 6.964 1.687 1.00 87.62 84 GLY A O 1
ATOM 618 N N . ARG A 1 85 ? -12.216 4.759 1.987 1.00 90.81 85 ARG A N 1
ATOM 619 C CA . ARG A 1 85 ? -13.503 4.614 2.682 1.00 90.81 85 ARG A CA 1
ATOM 620 C C . ARG A 1 85 ? -13.348 4.584 4.198 1.00 90.81 85 ARG A C 1
ATOM 622 O O . ARG A 1 85 ? -12.586 3.786 4.733 1.00 90.81 85 ARG A O 1
ATOM 629 N N . ASN A 1 86 ? -14.157 5.369 4.911 1.00 92.38 86 ASN A N 1
ATOM 630 C CA . ASN A 1 86 ? -14.291 5.245 6.364 1.00 92.38 86 ASN A CA 1
ATOM 631 C C . ASN A 1 86 ? -14.741 3.829 6.752 1.00 92.38 86 ASN A C 1
ATOM 633 O O . ASN A 1 86 ? -15.799 3.369 6.317 1.00 92.38 86 ASN A O 1
ATOM 637 N N . VAL A 1 87 ? -13.951 3.159 7.591 1.00 94.44 87 VAL A N 1
ATOM 638 C CA . VAL A 1 87 ? -14.247 1.804 8.057 1.00 94.44 87 VAL A CA 1
ATOM 639 C C . VAL A 1 87 ? -14.724 1.829 9.502 1.00 94.44 87 VAL A C 1
ATOM 641 O O . VAL A 1 87 ? -15.869 1.479 9.753 1.00 94.44 87 VAL A O 1
ATOM 644 N N . GLY A 1 88 ? -13.907 2.267 10.458 1.00 94.00 88 GLY A N 1
ATOM 645 C CA . GLY A 1 88 ? -14.312 2.282 11.866 1.00 94.00 88 GLY A CA 1
ATOM 646 C C . GLY A 1 88 ? -13.134 2.304 12.825 1.00 94.00 88 GLY A C 1
ATOM 647 O O . GLY A 1 88 ? -12.004 2.568 12.425 1.00 94.00 88 GLY A O 1
ATOM 648 N N . TRP A 1 89 ? -13.392 2.024 14.098 1.00 93.50 89 TRP A N 1
ATOM 649 C CA . TRP A 1 89 ? -12.375 2.031 15.146 1.00 93.50 89 TRP A CA 1
ATOM 650 C C . TRP A 1 89 ? -11.725 0.664 15.313 1.00 93.50 89 TRP A C 1
ATOM 652 O O . TRP A 1 89 ? -12.414 -0.356 15.376 1.00 93.50 89 TRP A O 1
ATOM 662 N N . VAL A 1 90 ? -10.402 0.656 15.451 1.00 93.81 90 VAL A N 1
ATOM 663 C CA . VAL A 1 90 ? -9.604 -0.548 15.690 1.00 93.81 90 VAL A CA 1
ATOM 664 C C . VAL A 1 90 ? -8.587 -0.304 16.800 1.00 93.81 90 VAL A C 1
ATOM 666 O O . VAL A 1 90 ? -8.140 0.823 17.006 1.00 93.81 90 VAL A O 1
ATOM 669 N N . SER A 1 91 ? -8.204 -1.364 17.512 1.00 92.25 91 SER A N 1
ATOM 670 C CA . SER A 1 91 ? -7.069 -1.312 18.435 1.00 92.25 91 SER A CA 1
ATOM 671 C C . SER A 1 91 ? -5.777 -0.981 17.689 1.00 92.25 91 SER A C 1
ATOM 673 O O . SER A 1 91 ? -5.505 -1.532 16.632 1.00 92.25 91 SER A O 1
ATOM 675 N N . GLU A 1 92 ? -4.931 -0.150 18.281 1.00 90.50 92 GLU A N 1
ATOM 676 C CA . GLU A 1 92 ? -3.600 0.204 17.788 1.00 90.50 92 GLU A CA 1
ATOM 677 C C . GLU A 1 92 ? -2.664 -1.013 17.727 1.00 90.50 92 GLU A C 1
ATOM 679 O O . GLU A 1 92 ? -1.712 -1.012 16.956 1.00 90.50 92 GLU A O 1
ATOM 684 N N . LYS A 1 93 ? -2.975 -2.095 18.461 1.00 92.25 93 LYS A N 1
ATOM 685 C CA . LYS A 1 93 ? -2.297 -3.396 18.319 1.00 92.25 93 LYS A CA 1
ATOM 686 C C . LYS A 1 93 ? -2.426 -3.987 16.909 1.00 92.25 93 LYS A C 1
ATOM 688 O O . LYS A 1 93 ? -1.651 -4.867 16.559 1.00 92.25 93 LYS A O 1
ATOM 693 N N . PHE A 1 94 ? -3.387 -3.515 16.114 1.00 94.50 94 PHE A N 1
ATOM 694 C CA . PHE A 1 94 ? -3.501 -3.874 14.706 1.00 94.50 94 PHE A CA 1
ATOM 695 C C . PHE A 1 94 ? -2.333 -3.372 13.864 1.00 94.50 94 PHE A C 1
ATOM 697 O O . PHE A 1 94 ? -2.005 -4.012 12.873 1.00 94.50 94 PHE A O 1
ATOM 704 N N . PHE A 1 95 ? -1.707 -2.256 14.226 1.00 95.50 95 PHE A N 1
ATOM 705 C CA . PHE A 1 95 ? -0.658 -1.672 13.404 1.00 95.50 95 PHE A CA 1
ATOM 706 C C . PHE A 1 95 ? 0.710 -2.294 13.703 1.00 95.50 95 PHE A C 1
ATOM 708 O O . PHE A 1 95 ? 0.992 -2.694 14.834 1.00 95.50 95 PHE A O 1
ATOM 715 N N . ALA A 1 96 ? 1.573 -2.346 12.690 1.00 95.94 96 ALA A N 1
ATOM 716 C CA . ALA A 1 96 ? 2.994 -2.628 12.853 1.00 95.94 96 ALA A CA 1
ATOM 717 C C . ALA A 1 96 ? 3.631 -1.418 13.547 1.00 95.94 96 ALA A C 1
ATOM 719 O O . ALA A 1 96 ? 3.658 -0.345 12.963 1.00 95.94 96 ALA A O 1
ATOM 720 N N . ARG A 1 97 ? 4.061 -1.545 14.809 1.00 95.25 97 ARG A N 1
ATOM 721 C CA . ARG A 1 97 ? 4.562 -0.419 15.625 1.00 95.25 97 ARG A CA 1
ATOM 722 C C . ARG A 1 97 ? 6.043 -0.589 15.900 1.00 95.25 97 ARG A C 1
ATOM 724 O O . ARG A 1 97 ? 6.456 -1.682 16.271 1.00 95.25 97 ARG A O 1
ATOM 731 N N . ASN A 1 98 ? 6.802 0.504 15.827 1.00 96.81 98 ASN A N 1
ATOM 732 C CA . ASN A 1 98 ? 8.256 0.500 16.015 1.00 96.81 98 ASN A CA 1
ATOM 733 C C . ASN A 1 98 ? 8.952 -0.578 15.166 1.00 96.81 98 ASN A C 1
ATOM 735 O O . ASN A 1 98 ? 9.837 -1.278 15.651 1.00 96.81 98 ASN A O 1
ATOM 739 N N . GLN A 1 99 ? 8.535 -0.725 13.911 1.00 97.69 99 GLN A N 1
ATOM 740 C CA . GLN A 1 99 ? 9.085 -1.703 12.985 1.00 97.69 99 GLN A CA 1
ATOM 741 C C . GLN A 1 99 ? 9.730 -1.004 11.787 1.00 97.69 99 GLN A C 1
ATOM 743 O O . GLN A 1 99 ? 9.219 0.002 11.294 1.00 97.69 99 GLN A O 1
ATOM 748 N 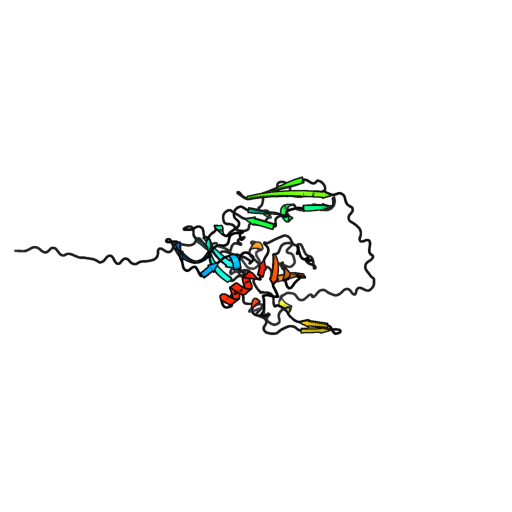N . ILE A 1 100 ? 10.845 -1.557 11.316 1.00 98.00 100 ILE A N 1
ATOM 749 C CA . ILE A 1 100 ? 11.409 -1.283 9.996 1.00 98.00 100 ILE A CA 1
ATOM 750 C C . ILE A 1 100 ? 11.397 -2.618 9.255 1.00 98.00 100 ILE A C 1
ATOM 752 O O . ILE A 1 100 ? 11.844 -3.625 9.796 1.00 98.00 100 ILE A O 1
ATOM 756 N N . SER A 1 101 ? 10.837 -2.634 8.052 1.00 96.94 101 SER A N 1
ATOM 757 C CA . SER A 1 101 ? 10.958 -3.750 7.121 1.00 96.94 101 SER A CA 1
ATOM 758 C C . SER A 1 101 ? 11.897 -3.327 6.005 1.00 96.94 101 SER A C 1
ATOM 760 O O . SER A 1 101 ? 11.710 -2.267 5.402 1.00 96.94 101 SER A O 1
ATOM 762 N N . VAL A 1 102 ? 12.891 -4.164 5.745 1.00 96.31 102 VAL A N 1
ATOM 763 C CA . VAL A 1 102 ? 13.836 -4.033 4.637 1.00 96.31 102 VAL A CA 1
ATOM 764 C C . VAL A 1 102 ? 13.720 -5.249 3.721 1.00 96.31 102 VAL A C 1
ATOM 766 O O . VAL A 1 102 ? 13.080 -6.236 4.094 1.00 96.31 102 VAL A O 1
ATOM 769 N N . ALA A 1 103 ? 14.286 -5.168 2.519 1.00 92.25 103 ALA A N 1
ATOM 770 C CA . ALA A 1 103 ? 14.548 -6.336 1.688 1.00 92.25 103 ALA A CA 1
ATOM 771 C C . ALA A 1 103 ? 15.340 -7.375 2.497 1.00 92.25 103 ALA A C 1
ATOM 773 O O . ALA A 1 103 ? 16.214 -7.004 3.278 1.00 92.25 103 ALA A O 1
ATOM 774 N N . ASN A 1 104 ? 15.011 -8.657 2.332 1.00 87.56 104 ASN A N 1
ATOM 775 C CA . ASN A 1 104 ? 15.680 -9.724 3.082 1.00 87.56 104 ASN A CA 1
ATOM 776 C C . ASN A 1 104 ? 17.149 -9.866 2.665 1.00 87.56 104 ASN A C 1
ATOM 778 O O . ASN A 1 104 ? 17.999 -10.112 3.509 1.00 87.56 104 ASN A O 1
ATOM 782 N N . GLU A 1 105 ? 17.423 -9.683 1.375 1.00 86.56 105 GLU A N 1
ATOM 783 C CA . GLU A 1 105 ? 18.744 -9.801 0.769 1.00 86.56 105 GLU A CA 1
ATOM 784 C C . GLU A 1 105 ? 18.904 -8.679 -0.257 1.00 86.56 105 GLU A C 1
ATOM 786 O O . GLU A 1 105 ? 17.950 -8.318 -0.957 1.00 86.56 105 GLU A O 1
ATOM 791 N N . VAL A 1 106 ? 20.109 -8.119 -0.344 1.00 92.38 106 VAL A N 1
ATOM 792 C CA . VAL A 1 106 ? 20.486 -7.177 -1.399 1.00 92.38 106 VAL A CA 1
ATOM 793 C C . VAL A 1 106 ? 21.762 -7.699 -2.036 1.00 92.38 106 VAL A C 1
ATOM 795 O O . VAL A 1 106 ? 22.819 -7.681 -1.413 1.00 92.38 106 VAL A O 1
ATOM 798 N N . SER A 1 107 ? 21.653 -8.137 -3.285 1.00 91.31 107 SER A N 1
ATOM 799 C CA . SER A 1 107 ? 22.791 -8.575 -4.086 1.00 91.31 107 SER A CA 1
ATOM 800 C C . SER A 1 107 ? 23.096 -7.527 -5.148 1.00 91.31 107 SER A C 1
ATOM 802 O O . SER A 1 107 ? 22.197 -7.077 -5.864 1.00 91.31 107 SER A O 1
ATOM 804 N N . LEU A 1 108 ? 24.353 -7.102 -5.217 1.00 90.75 108 LEU A N 1
ATOM 805 C CA . LEU A 1 108 ? 24.834 -6.086 -6.141 1.00 90.75 108 LEU A CA 1
ATOM 806 C C . LEU A 1 108 ? 25.988 -6.642 -6.971 1.00 90.75 108 LEU A C 1
ATOM 808 O O . LEU A 1 108 ? 26.894 -7.291 -6.450 1.00 90.75 108 LEU A O 1
ATOM 812 N N . VAL A 1 109 ? 26.010 -6.280 -8.250 1.00 89.12 109 VAL A N 1
ATOM 813 C CA . VAL A 1 109 ? 27.218 -6.407 -9.066 1.00 89.12 109 VAL A CA 1
ATOM 814 C C . VAL A 1 109 ? 28.151 -5.260 -8.704 1.00 89.12 109 VAL A C 1
ATOM 816 O O . VAL A 1 109 ? 27.721 -4.102 -8.652 1.00 89.12 109 VAL A O 1
ATOM 819 N N . LYS A 1 110 ? 29.428 -5.563 -8.478 1.00 87.69 110 LYS A N 1
ATOM 820 C CA . LYS A 1 110 ? 30.462 -4.555 -8.240 1.00 87.69 110 LYS A CA 1
ATOM 821 C C . LYS A 1 110 ? 30.459 -3.504 -9.351 1.00 87.69 110 LYS A C 1
ATOM 823 O O . LYS A 1 110 ? 30.696 -3.811 -10.514 1.00 87.69 110 LYS A O 1
ATOM 828 N N . ASN A 1 111 ? 30.214 -2.248 -8.987 1.00 84.44 111 ASN A N 1
ATOM 829 C CA . ASN A 1 111 ? 30.100 -1.161 -9.956 1.00 84.44 111 ASN A CA 1
ATOM 830 C C . ASN A 1 111 ? 30.776 0.105 -9.418 1.00 84.44 111 ASN A C 1
ATOM 832 O O . ASN A 1 111 ? 30.369 0.647 -8.395 1.00 84.44 111 ASN A O 1
ATOM 836 N N . SER A 1 112 ? 31.823 0.588 -10.090 1.00 83.31 112 SER A N 1
ATOM 837 C CA . SER A 1 112 ? 32.517 1.825 -9.700 1.00 83.31 112 SER A CA 1
ATOM 838 C C . SER A 1 112 ? 31.776 3.093 -10.141 1.00 83.31 112 SER A C 1
ATOM 840 O O . SER A 1 112 ? 32.003 4.160 -9.577 1.00 83.31 112 SER A O 1
ATOM 842 N N . SER A 1 113 ? 30.878 2.986 -11.122 1.00 85.25 113 SER A N 1
ATOM 843 C CA . SER A 1 113 ? 30.118 4.101 -11.699 1.00 85.25 113 SER A CA 1
ATOM 844 C C . SER A 1 113 ? 28.744 4.307 -11.057 1.00 85.25 113 SER A C 1
ATOM 846 O O . SER A 1 113 ? 28.127 5.352 -11.257 1.00 85.25 113 SER A O 1
ATOM 848 N N . TYR A 1 114 ? 28.252 3.343 -10.277 1.00 85.50 114 TYR A N 1
ATOM 849 C CA . TYR A 1 114 ? 26.980 3.433 -9.566 1.00 85.50 114 TYR A CA 1
ATOM 850 C C . TYR A 1 114 ? 27.127 2.976 -8.117 1.00 85.50 114 TYR A C 1
ATOM 852 O O . TYR A 1 114 ? 27.776 1.979 -7.823 1.00 85.50 114 TYR A O 1
ATOM 860 N N . SER A 1 115 ? 26.490 3.700 -7.198 1.00 89.94 115 SER A N 1
ATOM 861 C CA . SER A 1 115 ? 26.418 3.306 -5.793 1.00 89.94 115 SER A CA 1
ATOM 862 C C . SER A 1 115 ? 24.964 3.140 -5.375 1.00 89.94 115 SER A C 1
ATOM 864 O O . SER A 1 115 ? 24.197 4.103 -5.407 1.00 89.94 115 SER A O 1
ATOM 866 N N . PHE A 1 116 ? 24.601 1.933 -4.948 1.00 92.44 116 PHE A N 1
ATOM 867 C CA . PHE A 1 116 ? 23.279 1.602 -4.435 1.00 92.44 116 PHE A CA 1
ATOM 868 C C . PHE A 1 116 ? 22.963 2.441 -3.187 1.00 92.44 116 PHE A C 1
ATOM 870 O O . PHE A 1 116 ? 23.681 2.327 -2.184 1.00 92.44 116 PHE A O 1
ATOM 877 N N . PRO A 1 117 ? 21.908 3.276 -3.206 1.00 94.25 117 PRO A N 1
ATOM 878 C CA . PRO A 1 117 ? 21.425 3.961 -2.017 1.00 94.25 117 PRO A CA 1
ATOM 879 C C . PRO A 1 117 ? 20.797 2.939 -1.071 1.00 94.25 117 PRO A C 1
ATOM 881 O O . PRO A 1 117 ? 19.746 2.376 -1.352 1.00 94.25 117 PRO A O 1
ATOM 884 N N . THR A 1 118 ? 21.392 2.726 0.099 1.00 95.06 118 THR A N 1
ATOM 885 C CA . THR A 1 118 ? 20.948 1.666 1.028 1.00 95.06 118 THR A CA 1
ATOM 886 C C . THR A 1 118 ? 19.518 1.865 1.530 1.00 95.06 118 THR A C 1
ATOM 888 O O . THR A 1 118 ? 18.826 0.918 1.884 1.00 95.06 118 THR A O 1
ATOM 891 N N . ARG A 1 119 ? 19.026 3.107 1.508 1.00 94.56 119 ARG A N 1
ATOM 892 C CA . ARG A 1 119 ? 17.632 3.439 1.829 1.00 94.56 119 ARG A CA 1
ATOM 893 C C . ARG A 1 119 ? 16.619 2.799 0.897 1.00 94.56 119 ARG A C 1
ATOM 895 O O . ARG A 1 119 ? 15.484 2.604 1.324 1.00 94.56 119 ARG A O 1
ATOM 902 N N . ASP A 1 120 ? 17.014 2.476 -0.328 1.00 92.44 120 ASP A N 1
ATOM 903 C CA . ASP A 1 120 ? 16.122 1.857 -1.303 1.00 92.44 120 ASP A CA 1
ATOM 904 C C . ASP A 1 120 ? 15.772 0.412 -0.915 1.00 92.44 120 ASP A C 1
ATOM 906 O O . ASP A 1 120 ? 14.769 -0.113 -1.385 1.00 92.44 120 ASP A O 1
ATOM 910 N N . ALA A 1 121 ? 16.506 -0.195 0.028 1.00 94.19 121 ALA A N 1
ATOM 911 C CA . ALA A 1 121 ? 16.140 -1.475 0.629 1.00 94.19 121 ALA A CA 1
ATOM 912 C C . ALA A 1 121 ? 14.959 -1.379 1.615 1.00 94.19 121 ALA A C 1
ATOM 914 O O . ALA A 1 121 ? 14.447 -2.409 2.042 1.00 94.19 121 ALA A O 1
ATOM 915 N N . ILE A 1 122 ? 14.527 -0.181 2.034 1.00 95.06 122 ILE A N 1
ATOM 916 C CA . ILE A 1 122 ? 13.445 -0.019 3.016 1.00 95.06 122 ILE A CA 1
ATOM 917 C C . ILE A 1 122 ? 12.088 -0.246 2.338 1.00 95.06 122 ILE A C 1
ATOM 919 O O . ILE A 1 122 ? 11.641 0.569 1.534 1.00 95.06 122 ILE A O 1
ATOM 923 N N . ASN A 1 123 ? 11.375 -1.294 2.757 1.00 94.06 123 ASN A N 1
ATOM 924 C CA . ASN A 1 123 ? 9.981 -1.521 2.373 1.00 94.06 123 ASN A CA 1
ATOM 925 C C . ASN A 1 123 ? 9.045 -0.566 3.124 1.00 94.06 123 ASN A C 1
ATOM 927 O O . ASN A 1 123 ? 8.143 0.025 2.542 1.00 94.06 123 ASN A O 1
ATOM 931 N N . TYR A 1 124 ? 9.234 -0.424 4.439 1.00 95.00 124 TYR A N 1
ATOM 932 C CA . TYR A 1 124 ? 8.541 0.576 5.254 1.00 95.00 124 TYR A CA 1
ATOM 933 C C . TYR A 1 124 ? 9.233 0.776 6.605 1.00 95.00 124 TYR A C 1
ATOM 935 O O . TYR A 1 124 ? 9.930 -0.102 7.109 1.00 95.00 124 TYR A O 1
ATOM 943 N N . ALA A 1 125 ? 8.960 1.912 7.245 1.00 95.81 125 ALA A N 1
ATOM 944 C CA . ALA A 1 125 ? 9.312 2.181 8.635 1.00 95.81 125 ALA A CA 1
ATOM 945 C C . ALA A 1 125 ? 8.113 2.786 9.368 1.00 95.81 125 ALA A C 1
ATOM 947 O O . ALA A 1 125 ? 7.358 3.557 8.776 1.00 95.81 125 ALA A O 1
ATOM 948 N N . THR A 1 126 ? 7.937 2.460 10.649 1.00 95.94 126 THR A N 1
ATOM 949 C CA . THR A 1 126 ? 6.813 2.959 11.452 1.00 95.94 126 THR A CA 1
ATOM 950 C C . THR A 1 126 ? 7.219 3.509 12.812 1.00 95.94 126 THR A C 1
ATOM 952 O O . THR A 1 126 ? 8.085 2.935 13.476 1.00 95.94 126 THR A O 1
ATOM 955 N N . ASP A 1 127 ? 6.509 4.534 13.284 1.00 94.19 127 ASP A N 1
ATOM 956 C CA . ASP A 1 127 ? 6.605 5.015 14.667 1.00 94.19 127 ASP A CA 1
ATOM 957 C C . ASP A 1 127 ? 5.921 4.087 15.699 1.00 94.19 127 ASP A C 1
ATOM 959 O O . ASP A 1 127 ? 5.407 3.004 15.393 1.00 94.19 127 ASP A O 1
ATOM 963 N N . ALA A 1 128 ? 5.875 4.539 16.955 1.00 92.81 128 ALA A N 1
ATOM 964 C CA . ALA A 1 128 ? 5.255 3.826 18.070 1.00 92.81 128 ALA A CA 1
ATOM 965 C C . ALA A 1 128 ? 3.736 3.622 17.945 1.00 92.81 128 ALA A C 1
ATOM 967 O O . ALA A 1 128 ? 3.176 2.817 18.687 1.00 92.81 128 ALA A O 1
ATOM 968 N N . HIS A 1 129 ? 3.081 4.315 17.014 1.00 91.12 129 HIS A N 1
ATOM 969 C CA . HIS A 1 129 ? 1.648 4.242 16.732 1.00 91.12 129 HIS A CA 1
ATOM 970 C C . HIS A 1 129 ? 1.352 3.532 15.403 1.00 91.12 129 HIS A C 1
ATOM 972 O O . HIS A 1 129 ? 0.206 3.534 14.938 1.00 91.12 129 HIS A O 1
ATOM 978 N N . GLY A 1 130 ? 2.382 2.969 14.768 1.00 92.62 130 GLY A N 1
ATOM 979 C CA . GLY A 1 130 ? 2.303 2.288 13.484 1.00 92.62 130 GLY A CA 1
ATOM 980 C C . GLY A 1 130 ? 2.026 3.206 12.300 1.00 92.62 130 GLY A C 1
ATOM 981 O O . GLY A 1 130 ? 1.487 2.775 11.281 1.00 92.62 130 GLY A O 1
ATOM 982 N N . THR A 1 131 ? 2.350 4.489 12.455 1.00 92.12 131 THR A N 1
ATOM 983 C CA . THR A 1 131 ? 2.329 5.471 11.374 1.00 92.12 131 THR A CA 1
ATOM 984 C C . THR A 1 131 ? 3.530 5.256 10.475 1.00 92.12 131 THR A C 1
ATOM 986 O O . THR A 1 131 ? 4.647 5.216 10.985 1.00 92.12 131 THR A O 1
ATOM 989 N N . ALA A 1 132 ? 3.313 5.146 9.166 1.00 92.56 132 ALA A N 1
ATOM 990 C CA . ALA A 1 132 ? 4.391 5.072 8.190 1.00 92.56 132 ALA A CA 1
ATOM 991 C C . ALA A 1 132 ? 5.241 6.350 8.234 1.00 92.56 132 ALA A C 1
ATOM 993 O O . ALA A 1 132 ? 4.715 7.459 8.338 1.00 92.56 132 ALA A O 1
ATOM 994 N N . ILE A 1 133 ? 6.556 6.191 8.138 1.00 90.88 133 ILE A N 1
ATOM 995 C CA . ILE A 1 133 ? 7.532 7.275 8.203 1.00 90.88 133 ILE A CA 1
ATOM 996 C C . ILE A 1 133 ? 8.304 7.320 6.891 1.00 90.88 133 ILE A C 1
ATOM 998 O O . ILE A 1 133 ? 8.652 6.283 6.332 1.00 90.88 133 ILE A O 1
ATOM 1002 N N . ASN A 1 134 ? 8.591 8.534 6.418 1.00 88.12 134 ASN A N 1
ATOM 1003 C CA . ASN A 1 134 ? 9.396 8.735 5.220 1.00 88.12 134 ASN A CA 1
ATOM 1004 C C . ASN A 1 134 ? 10.775 8.064 5.383 1.00 88.12 134 ASN A C 1
ATOM 1006 O O . ASN A 1 134 ? 11.453 8.375 6.369 1.00 88.12 134 ASN A O 1
ATOM 1010 N N . PRO A 1 135 ? 11.208 7.202 4.438 1.00 88.69 135 PRO A N 1
ATOM 1011 C CA . PRO A 1 135 ? 12.511 6.533 4.487 1.00 88.69 135 PRO A CA 1
ATOM 1012 C C . PRO A 1 135 ? 13.700 7.478 4.718 1.00 88.69 135 PRO A C 1
ATOM 1014 O O . PRO A 1 135 ? 14.673 7.098 5.367 1.00 88.69 135 PRO A O 1
ATOM 1017 N N . ASN A 1 136 ? 13.605 8.742 4.289 1.00 89.19 136 ASN A N 1
ATOM 1018 C CA . ASN A 1 136 ? 14.639 9.757 4.520 1.00 89.19 136 ASN A CA 1
ATOM 1019 C C . ASN A 1 136 ? 14.866 10.083 6.006 1.00 89.19 136 ASN A C 1
ATOM 1021 O O . ASN A 1 136 ? 15.932 10.580 6.363 1.00 89.19 136 ASN A O 1
ATOM 1025 N N . LYS A 1 137 ? 13.887 9.805 6.876 1.00 92.12 137 LYS A N 1
ATOM 1026 C CA . LYS A 1 137 ? 13.985 10.015 8.330 1.00 92.12 137 LYS A CA 1
ATOM 1027 C C . LYS A 1 137 ? 14.592 8.825 9.075 1.00 92.12 137 LYS A C 1
ATOM 1029 O O . LYS A 1 137 ? 14.878 8.949 10.262 1.00 92.12 137 LYS A O 1
ATOM 1034 N N . VAL A 1 138 ? 14.756 7.677 8.420 1.00 95.00 138 VAL A N 1
ATOM 1035 C CA . VAL A 1 138 ? 15.390 6.498 9.022 1.00 95.00 138 VAL A CA 1
ATOM 1036 C C . VAL A 1 138 ? 16.890 6.759 9.120 1.00 95.00 138 VAL A C 1
ATOM 1038 O O . VAL A 1 138 ? 17.499 7.248 8.176 1.00 95.00 138 VAL A O 1
ATOM 1041 N N . HIS A 1 139 ? 17.535 6.453 10.233 1.00 97.69 139 HIS A N 1
ATOM 1042 C CA . HIS A 1 139 ? 18.994 6.476 10.304 1.00 97.69 139 HIS A CA 1
ATOM 1043 C C . HIS A 1 139 ? 19.564 5.219 9.628 1.00 97.69 139 HIS A C 1
ATOM 1045 O O . HIS A 1 139 ? 19.008 4.140 9.807 1.00 97.69 139 HIS A O 1
ATOM 1051 N N . VAL A 1 140 ? 20.640 5.361 8.845 1.00 97.62 140 VAL A N 1
ATOM 1052 C CA . VAL A 1 140 ? 21.373 4.241 8.223 1.00 97.62 140 VAL A CA 1
ATOM 1053 C C . VAL A 1 140 ? 22.848 4.325 8.571 1.00 97.62 140 VAL A C 1
ATOM 1055 O O . VAL A 1 140 ? 23.420 5.414 8.494 1.00 97.62 140 VAL A O 1
ATOM 1058 N N . SER A 1 141 ? 23.467 3.187 8.896 1.00 97.44 141 SER A N 1
ATOM 1059 C CA . SER A 1 141 ? 24.907 3.123 9.194 1.00 97.44 141 SER A CA 1
ATOM 1060 C C . SER A 1 141 ? 25.780 3.474 7.989 1.00 97.44 141 SER A C 1
ATOM 1062 O O . SER A 1 141 ? 26.857 4.044 8.139 1.00 97.44 141 SER A O 1
ATOM 1064 N N . ARG A 1 142 ? 25.303 3.162 6.780 1.00 95.19 142 ARG A N 1
ATOM 1065 C CA . ARG A 1 142 ? 25.998 3.415 5.518 1.00 95.19 142 ARG A CA 1
ATOM 1066 C C . ARG A 1 142 ? 24.998 3.928 4.497 1.00 95.19 142 ARG A C 1
ATOM 1068 O O . ARG A 1 142 ? 23.968 3.300 4.300 1.00 95.19 142 ARG A O 1
ATOM 1075 N N . LYS A 1 143 ? 25.280 5.068 3.858 1.00 94.94 143 LYS A N 1
ATOM 1076 C CA . LYS A 1 143 ? 24.367 5.686 2.874 1.00 94.94 143 LYS A CA 1
ATOM 1077 C C . LYS A 1 143 ? 24.378 4.974 1.519 1.00 94.94 143 LYS A C 1
ATOM 1079 O O . LYS A 1 143 ? 23.341 4.911 0.868 1.00 94.94 143 LYS A O 1
ATOM 1084 N N . TYR A 1 144 ? 25.539 4.455 1.119 1.00 95.12 144 TYR A N 1
ATOM 1085 C CA . TYR A 1 144 ? 25.761 3.891 -0.209 1.00 95.12 144 TYR A CA 1
ATOM 1086 C C . TYR A 1 144 ? 26.678 2.666 -0.179 1.00 95.12 144 TYR A C 1
ATOM 1088 O O . TYR A 1 144 ? 27.647 2.635 0.589 1.00 95.12 144 TYR A O 1
ATOM 1096 N N . VAL A 1 145 ? 26.406 1.697 -1.054 1.00 92.31 145 VAL A N 1
ATOM 1097 C CA . VAL A 1 145 ? 27.270 0.536 -1.323 1.00 92.31 145 VAL A CA 1
ATOM 1098 C C . VAL A 1 145 ? 27.508 0.415 -2.827 1.00 92.31 145 VAL A C 1
ATOM 1100 O O . VAL A 1 145 ? 26.573 0.535 -3.606 1.00 92.31 145 VAL A O 1
ATOM 1103 N N . SER A 1 146 ? 28.756 0.202 -3.238 1.00 85.00 146 SER A N 1
ATOM 1104 C CA . SER A 1 146 ? 29.152 0.096 -4.652 1.00 85.00 146 SER A CA 1
ATOM 1105 C C . SER A 1 146 ? 30.017 -1.132 -4.915 1.00 85.00 146 SER A C 1
ATOM 1107 O O . SER A 1 146 ? 29.709 -1.940 -5.783 1.00 85.00 146 SER A O 1
ATOM 1109 N N . THR A 1 147 ? 31.094 -1.283 -4.140 1.00 83.75 147 THR A N 1
ATOM 1110 C CA . THR A 1 147 ? 32.103 -2.330 -4.361 1.00 83.75 147 THR A CA 1
ATOM 1111 C C . THR A 1 147 ? 32.360 -3.224 -3.155 1.00 83.75 147 THR A C 1
ATOM 1113 O O . THR A 1 147 ? 32.759 -4.367 -3.331 1.00 83.75 147 THR A O 1
ATOM 1116 N N . ASN A 1 148 ? 32.146 -2.716 -1.939 1.00 86.25 148 ASN A N 1
ATOM 1117 C CA . ASN A 1 148 ? 32.473 -3.445 -0.714 1.00 86.25 148 ASN A CA 1
ATOM 1118 C C . ASN A 1 148 ? 31.196 -3.967 -0.051 1.00 86.25 148 ASN A C 1
ATOM 1120 O O . ASN A 1 148 ? 30.380 -3.116 0.342 1.00 86.25 148 ASN A O 1
ATOM 1124 N N . PRO A 1 149 ? 31.048 -5.294 0.122 1.00 90.00 149 PRO A N 1
ATOM 1125 C CA . PRO A 1 149 ? 29.907 -5.880 0.811 1.00 90.00 149 PRO A CA 1
ATOM 1126 C C . PRO A 1 149 ? 29.867 -5.451 2.278 1.00 90.00 149 PRO A C 1
ATOM 1128 O O . PRO A 1 149 ? 30.788 -4.812 2.801 1.00 90.00 149 PRO A O 1
ATOM 1131 N N . GLY A 1 150 ? 28.778 -5.798 2.949 1.00 90.31 150 GLY A N 1
ATOM 1132 C CA . GLY A 1 150 ? 28.690 -5.694 4.395 1.00 90.31 150 GLY A CA 1
ATOM 1133 C C . GLY A 1 150 ? 27.298 -5.380 4.906 1.00 90.31 150 GLY A C 1
ATOM 1134 O O . GLY A 1 150 ? 26.359 -5.103 4.159 1.00 90.31 150 GLY A O 1
ATOM 1135 N N . LYS A 1 151 ? 27.199 -5.388 6.231 1.00 94.75 151 LYS A N 1
ATOM 1136 C CA . LYS A 1 151 ? 25.950 -5.189 6.950 1.00 94.75 151 LYS A CA 1
ATOM 1137 C C . LYS A 1 151 ? 25.578 -3.712 7.039 1.00 94.75 151 LYS A C 1
ATOM 1139 O O . LYS A 1 151 ? 26.374 -2.877 7.480 1.00 94.75 151 LYS A O 1
ATOM 1144 N N . VAL A 1 152 ? 24.339 -3.388 6.682 1.00 96.88 152 VAL A N 1
ATOM 1145 C CA . VAL A 1 152 ? 23.755 -2.056 6.874 1.00 96.88 152 VAL A CA 1
ATOM 1146 C C . VAL A 1 152 ? 22.674 -2.133 7.935 1.00 96.88 152 VAL A C 1
ATOM 1148 O O . VAL A 1 152 ? 21.754 -2.940 7.838 1.00 96.88 152 VAL A O 1
ATOM 1151 N N . THR A 1 153 ? 22.766 -1.268 8.942 1.00 97.88 153 THR A N 1
ATOM 1152 C CA . THR A 1 153 ? 21.773 -1.178 10.013 1.00 97.88 153 THR A CA 1
ATOM 1153 C C . THR A 1 153 ? 20.889 0.047 9.818 1.00 97.88 153 THR A C 1
ATOM 1155 O O . THR A 1 153 ? 21.336 1.102 9.361 1.00 97.88 153 THR A O 1
ATOM 1158 N N . TYR A 1 154 ? 19.618 -0.107 10.175 1.00 98.31 154 TYR A N 1
ATOM 1159 C CA . TYR A 1 154 ? 18.565 0.891 10.040 1.00 98.31 154 TYR A CA 1
ATOM 1160 C C . TYR A 1 154 ? 17.944 1.143 11.408 1.00 98.31 154 TYR A C 1
ATOM 1162 O O . TYR A 1 154 ? 17.661 0.192 12.141 1.00 98.31 154 TYR A O 1
ATOM 1170 N N . SER A 1 155 ? 17.681 2.402 11.758 1.00 98.12 155 SER A N 1
ATOM 1171 C CA . SER A 1 155 ? 17.000 2.717 13.017 1.00 98.12 155 SER A CA 1
ATOM 1172 C C . SER A 1 155 ? 16.073 3.928 12.937 1.00 98.12 155 SER A C 1
ATOM 1174 O O . SER A 1 155 ? 16.305 4.887 12.202 1.00 98.12 155 SER A O 1
ATOM 1176 N N . TYR A 1 156 ? 14.980 3.877 13.700 1.00 97.19 156 TYR A N 1
ATOM 1177 C CA . TYR A 1 156 ? 14.054 4.995 13.882 1.00 97.19 156 TYR A CA 1
ATOM 1178 C C . TYR A 1 156 ? 13.304 4.843 15.209 1.00 97.19 156 TYR A C 1
ATOM 1180 O O . TYR A 1 156 ? 12.505 3.921 15.386 1.00 97.19 156 TYR A O 1
ATOM 1188 N N . GLY A 1 157 ? 13.554 5.741 16.165 1.00 95.62 157 GLY A N 1
ATOM 1189 C CA . GLY A 1 157 ? 13.027 5.595 17.522 1.00 95.62 157 GLY A CA 1
ATOM 1190 C C . GLY A 1 157 ? 13.460 4.260 18.136 1.00 95.62 157 GLY A C 1
ATOM 1191 O O . GLY A 1 157 ? 14.650 4.007 18.294 1.00 95.62 157 GLY A O 1
ATOM 1192 N N . LYS A 1 158 ? 12.495 3.391 18.461 1.00 96.75 158 LYS A N 1
ATOM 1193 C CA . LYS A 1 158 ? 12.764 2.035 18.980 1.00 96.75 158 LYS A CA 1
ATOM 1194 C C . LYS A 1 158 ? 12.908 0.971 17.888 1.00 96.75 158 LYS A C 1
ATOM 1196 O O . LYS A 1 158 ? 13.281 -0.155 18.201 1.00 96.75 158 LYS A O 1
ATOM 1201 N N . ALA A 1 159 ? 12.585 1.302 16.640 1.00 97.62 159 ALA A N 1
ATOM 1202 C CA . ALA A 1 159 ? 12.648 0.367 15.529 1.00 97.62 159 ALA A CA 1
ATOM 1203 C C . ALA A 1 159 ? 14.095 0.157 15.078 1.00 97.62 159 ALA A C 1
ATOM 1205 O O . ALA A 1 159 ? 14.848 1.128 14.954 1.00 97.62 159 ALA A O 1
ATOM 1206 N N . LYS A 1 160 ? 14.459 -1.098 14.803 1.00 97.88 160 LYS A N 1
ATOM 1207 C CA . LYS A 1 160 ? 15.756 -1.494 14.249 1.00 97.88 160 LYS A CA 1
ATOM 1208 C C . LYS A 1 160 ? 15.558 -2.569 13.183 1.00 97.88 160 LYS A C 1
ATOM 1210 O O . LYS A 1 160 ? 14.643 -3.379 13.310 1.00 97.88 160 LYS A O 1
ATOM 1215 N N . ALA A 1 161 ? 16.406 -2.560 12.166 1.00 98.00 161 ALA A N 1
ATOM 1216 C CA . ALA A 1 161 ? 16.530 -3.624 11.176 1.00 98.00 161 ALA A CA 1
ATOM 1217 C C . ALA A 1 161 ? 17.971 -3.669 10.662 1.00 98.00 161 ALA A C 1
ATOM 1219 O O . ALA A 1 161 ? 18.723 -2.704 10.823 1.00 98.00 161 ALA A O 1
ATOM 1220 N N . GLU A 1 162 ? 18.338 -4.765 10.020 1.00 97.00 162 GLU A N 1
ATOM 1221 C CA . GLU A 1 162 ? 19.615 -4.916 9.337 1.00 97.00 162 GLU A CA 1
ATOM 1222 C C . GLU A 1 162 ? 19.417 -5.674 8.031 1.00 97.00 162 GLU A C 1
ATOM 1224 O O . GLU A 1 162 ? 18.458 -6.432 7.895 1.00 97.00 162 GLU A O 1
ATOM 1229 N N . VAL A 1 163 ? 20.301 -5.415 7.073 1.00 96.25 163 VAL A N 1
ATOM 1230 C CA . VAL A 1 163 ? 20.395 -6.182 5.834 1.00 96.25 163 VAL A CA 1
ATOM 1231 C C . VAL A 1 163 ? 21.861 -6.447 5.541 1.00 96.25 163 VAL A C 1
ATOM 1233 O O . VAL A 1 163 ? 22.699 -5.549 5.699 1.00 96.25 163 VAL A O 1
ATOM 1236 N N . ASP A 1 164 ? 22.157 -7.666 5.119 1.00 94.44 164 ASP A N 1
ATOM 1237 C CA . ASP A 1 164 ? 23.451 -8.013 4.556 1.00 94.44 164 ASP A CA 1
ATOM 1238 C C . ASP A 1 164 ? 23.430 -7.671 3.063 1.00 94.44 164 ASP A C 1
ATOM 1240 O O . ASP A 1 164 ? 22.502 -8.029 2.333 1.00 94.44 164 ASP A O 1
ATOM 1244 N N . ILE A 1 165 ? 24.407 -6.863 2.643 1.00 94.56 165 ILE A N 1
ATOM 1245 C CA . ILE A 1 165 ? 24.579 -6.482 1.244 1.00 94.56 165 ILE A CA 1
ATOM 1246 C C . ILE A 1 165 ? 25.754 -7.264 0.690 1.00 94.56 165 ILE A C 1
ATOM 1248 O O . ILE A 1 165 ? 26.907 -6.995 1.046 1.00 94.56 165 ILE A O 1
ATOM 1252 N N . ASP A 1 166 ? 25.443 -8.180 -0.214 1.00 93.31 166 ASP A N 1
ATOM 1253 C CA . ASP A 1 166 ? 26.430 -8.943 -0.952 1.00 93.31 166 ASP A CA 1
ATOM 1254 C C . ASP A 1 166 ? 26.819 -8.176 -2.209 1.00 93.31 166 ASP A C 1
ATOM 1256 O O . ASP A 1 166 ? 25.975 -7.674 -2.955 1.00 93.31 166 ASP A O 1
ATOM 1260 N N . VAL A 1 167 ? 28.124 -8.074 -2.439 1.00 91.50 167 VAL A N 1
ATOM 1261 C CA . VAL A 1 167 ? 28.683 -7.504 -3.660 1.00 91.50 167 VAL A CA 1
ATOM 1262 C C . VAL A 1 167 ? 29.528 -8.581 -4.297 1.00 91.50 167 VAL A C 1
ATOM 1264 O O . VAL A 1 167 ? 30.513 -9.020 -3.706 1.00 91.50 167 VAL A O 1
ATOM 1267 N N . HIS A 1 168 ? 29.130 -9.012 -5.484 1.00 89.69 168 HIS A N 1
ATOM 1268 C CA . HIS A 1 168 ? 29.857 -10.024 -6.227 1.00 89.69 168 HIS A CA 1
ATOM 1269 C C . HIS A 1 168 ? 30.611 -9.389 -7.392 1.00 89.69 168 HIS A C 1
ATOM 1271 O O . HIS A 1 168 ? 30.180 -8.388 -7.980 1.00 89.69 168 HIS A O 1
ATOM 1277 N N . ASP A 1 169 ? 31.756 -9.982 -7.724 1.00 83.69 169 ASP A N 1
ATOM 1278 C CA . ASP A 1 169 ? 32.427 -9.673 -8.976 1.00 83.69 169 ASP A CA 1
ATOM 1279 C C . ASP A 1 169 ? 31.544 -10.147 -10.142 1.00 83.69 169 ASP A C 1
ATOM 1281 O O . ASP A 1 169 ? 30.802 -11.132 -10.058 1.00 83.69 169 ASP A O 1
ATOM 1285 N N . GLY A 1 170 ? 31.570 -9.391 -11.228 1.00 70.06 170 GLY A N 1
ATOM 1286 C CA . GLY A 1 170 ? 30.779 -9.658 -12.415 1.00 70.06 170 GLY A CA 1
ATOM 1287 C C . GLY A 1 170 ? 30.864 -8.469 -13.352 1.00 70.06 170 GLY A C 1
ATOM 1288 O O . GLY A 1 170 ? 30.767 -7.322 -12.916 1.00 70.06 170 GLY A O 1
ATOM 1289 N N . ASP A 1 171 ? 31.061 -8.738 -14.636 1.00 60.44 171 ASP A N 1
ATOM 1290 C CA . ASP A 1 171 ? 30.987 -7.694 -15.645 1.00 60.44 171 ASP A CA 1
ATOM 1291 C C . ASP A 1 171 ? 29.526 -7.292 -15.856 1.00 60.44 171 ASP A C 1
ATOM 1293 O O . ASP A 1 171 ? 28.611 -8.121 -15.794 1.00 60.44 171 ASP A O 1
ATOM 1297 N N . MET A 1 172 ? 29.298 -6.013 -16.159 1.00 57.25 172 MET A N 1
ATOM 1298 C CA . MET A 1 172 ? 28.071 -5.584 -16.826 1.00 57.25 172 MET A CA 1
ATOM 1299 C C . MET A 1 172 ? 27.980 -6.376 -18.132 1.00 57.25 172 MET A C 1
ATOM 1301 O O . MET A 1 172 ? 28.610 -6.015 -19.125 1.00 57.25 172 MET A O 1
ATOM 1305 N N . THR A 1 173 ? 27.264 -7.503 -18.113 1.00 54.94 173 THR A N 1
ATOM 1306 C CA . THR A 1 173 ? 27.134 -8.351 -19.297 1.00 54.94 173 THR A CA 1
ATOM 1307 C C . THR A 1 173 ? 26.561 -7.505 -20.424 1.00 54.94 173 THR A C 1
ATOM 1309 O O . THR A 1 173 ? 25.461 -6.956 -20.335 1.00 54.94 173 THR A O 1
ATOM 1312 N N . SER A 1 174 ? 27.348 -7.340 -21.486 1.00 56.88 174 SER A N 1
ATOM 1313 C CA . SER A 1 174 ? 26.824 -6.765 -22.714 1.00 56.88 174 SER A CA 1
ATOM 1314 C C . SER A 1 174 ? 25.810 -7.758 -23.275 1.00 56.88 174 SER A C 1
ATOM 1316 O O . SER A 1 174 ? 26.083 -8.963 -23.257 1.00 56.88 174 SER A O 1
ATOM 1318 N N . PRO A 1 175 ? 24.637 -7.303 -23.742 1.00 58.09 175 PRO A N 1
ATOM 1319 C CA . PRO A 1 175 ? 23.662 -8.203 -24.335 1.00 58.09 175 PRO A CA 1
ATOM 1320 C C . PRO A 1 175 ? 24.339 -8.997 -25.459 1.00 58.09 175 PRO A C 1
ATOM 1322 O O . PRO A 1 175 ? 24.814 -8.425 -26.435 1.00 58.09 175 PRO A O 1
ATOM 1325 N N . SER A 1 176 ? 24.389 -10.323 -25.313 1.00 64.62 176 SER A N 1
ATOM 1326 C CA . SER A 1 176 ? 24.983 -11.239 -26.300 1.00 64.62 176 SER A CA 1
ATOM 1327 C C . SER A 1 176 ? 24.135 -11.374 -27.567 1.00 64.62 176 SER A C 1
ATOM 1329 O O . SER A 1 176 ? 24.543 -12.009 -28.538 1.00 64.62 176 SER A O 1
ATOM 1331 N N . VAL A 1 177 ? 22.942 -10.777 -27.557 1.00 67.94 177 VAL A N 1
ATOM 1332 C CA . VAL A 1 177 ? 21.987 -10.786 -28.656 1.00 67.94 177 VAL A CA 1
ATOM 1333 C C . VAL A 1 177 ? 21.935 -9.414 -29.311 1.00 67.94 177 VAL A C 1
ATOM 1335 O O . VAL A 1 177 ? 21.656 -8.399 -28.673 1.00 67.94 177 VAL A O 1
ATOM 1338 N N . THR A 1 178 ? 22.157 -9.382 -30.621 1.00 75.44 178 THR A N 1
ATOM 1339 C CA . THR A 1 178 ? 21.833 -8.203 -31.421 1.00 75.44 178 THR A CA 1
ATOM 1340 C C . THR A 1 178 ? 20.309 -8.035 -31.427 1.00 75.44 178 THR A C 1
ATOM 1342 O O . THR A 1 178 ? 19.602 -9.018 -31.685 1.00 75.44 178 THR A O 1
ATOM 1345 N N . PRO A 1 179 ? 19.766 -6.833 -31.149 1.00 64.50 179 PRO A N 1
ATOM 1346 C CA . PRO A 1 179 ? 18.338 -6.577 -31.298 1.00 64.50 179 PRO A CA 1
ATOM 1347 C C . PRO A 1 179 ? 17.873 -7.037 -32.683 1.00 64.50 179 PRO A C 1
ATOM 1349 O O . PRO A 1 179 ? 18.539 -6.746 -33.680 1.00 64.50 179 PRO A O 1
ATOM 1352 N N . LYS A 1 180 ? 16.761 -7.782 -32.766 1.00 72.50 180 LYS A N 1
ATOM 1353 C CA . LYS A 1 180 ? 16.258 -8.218 -34.077 1.00 72.50 180 LYS A CA 1
ATOM 1354 C C . LYS A 1 180 ? 15.980 -6.980 -34.935 1.00 72.50 180 LYS A C 1
ATOM 1356 O O . LYS A 1 180 ? 15.418 -5.999 -34.448 1.00 72.50 180 LYS A O 1
ATOM 1361 N N . LYS A 1 181 ? 16.384 -7.028 -36.206 1.00 67.25 181 LYS A N 1
ATOM 1362 C CA . LYS A 1 181 ? 16.007 -6.007 -37.188 1.00 67.25 181 LYS A CA 1
ATOM 1363 C C . LYS A 1 181 ? 14.480 -6.013 -37.363 1.00 67.25 181 LYS A C 1
ATOM 1365 O O . LYS A 1 181 ? 13.825 -7.011 -37.075 1.00 67.25 181 LYS A O 1
ATOM 1370 N N . ASP A 1 182 ? 13.937 -4.875 -37.785 1.00 60.78 182 ASP A N 1
ATOM 1371 C CA . ASP A 1 182 ? 12.521 -4.675 -38.137 1.00 60.78 182 ASP A CA 1
ATOM 1372 C C . ASP A 1 182 ? 11.511 -4.538 -36.983 1.00 60.78 182 ASP A C 1
ATOM 1374 O O . ASP A 1 182 ? 10.297 -4.548 -37.212 1.00 60.78 182 ASP A O 1
ATOM 1378 N N . PHE A 1 183 ? 11.960 -4.300 -35.745 1.00 57.81 183 PHE A N 1
ATOM 1379 C CA . PHE A 1 183 ? 11.045 -3.756 -34.740 1.00 57.81 183 PHE A CA 1
ATOM 1380 C C . PHE A 1 183 ? 10.654 -2.328 -35.123 1.00 57.81 183 PHE A C 1
ATOM 1382 O O . PHE A 1 183 ? 11.467 -1.405 -35.089 1.00 57.81 183 PHE A O 1
ATOM 1389 N N . LYS A 1 184 ? 9.383 -2.131 -35.475 1.00 63.25 184 LYS A N 1
ATOM 1390 C CA . LYS A 1 184 ? 8.821 -0.788 -35.613 1.00 63.25 184 LYS A CA 1
ATOM 1391 C C . LYS A 1 184 ? 8.783 -0.144 -34.233 1.00 63.25 184 LYS A C 1
ATOM 1393 O O . LYS A 1 184 ? 8.089 -0.645 -33.350 1.00 63.25 184 LYS A O 1
ATOM 1398 N N . THR A 1 185 ? 9.485 0.974 -34.060 1.00 57.34 185 THR A N 1
ATOM 1399 C CA . THR A 1 185 ? 9.302 1.845 -32.897 1.00 57.34 185 THR A CA 1
ATOM 1400 C C . THR A 1 185 ? 7.835 2.246 -32.833 1.00 57.34 185 THR A C 1
ATOM 1402 O O . THR A 1 185 ? 7.341 2.992 -33.677 1.00 57.34 185 THR A O 1
ATOM 1405 N N . THR A 1 186 ? 7.113 1.720 -31.851 1.00 53.34 186 THR A N 1
ATOM 1406 C CA . THR A 1 186 ? 5.750 2.152 -31.563 1.00 53.34 186 THR A CA 1
ATOM 1407 C C . THR A 1 186 ? 5.831 3.324 -30.603 1.00 53.34 186 THR A C 1
ATOM 1409 O O . THR A 1 186 ? 6.496 3.230 -29.571 1.00 53.34 186 THR A O 1
ATOM 1412 N N . SER A 1 187 ? 5.150 4.424 -30.910 1.00 49.53 187 SER A N 1
ATOM 1413 C CA . SER A 1 187 ? 4.951 5.483 -29.930 1.00 49.53 187 SER A CA 1
ATOM 1414 C C . SER A 1 187 ? 4.169 4.916 -28.747 1.00 49.53 187 SER A C 1
ATOM 1416 O O . SER A 1 187 ? 3.128 4.273 -28.909 1.00 49.53 187 SER A O 1
ATOM 1418 N N . THR A 1 188 ? 4.686 5.131 -27.541 1.00 49.88 188 THR A N 1
ATOM 1419 C CA . THR A 1 188 ? 3.937 4.858 -26.317 1.00 49.88 188 THR A CA 1
ATOM 1420 C C . THR A 1 188 ? 2.652 5.670 -26.322 1.00 49.88 188 THR A C 1
ATOM 1422 O O . THR A 1 188 ? 2.575 6.748 -26.917 1.00 49.88 188 THR A O 1
ATOM 1425 N N . TRP A 1 189 ? 1.619 5.159 -25.660 1.00 44.00 189 TRP A N 1
ATOM 1426 C CA . TRP A 1 189 ? 0.369 5.890 -25.544 1.00 44.00 189 T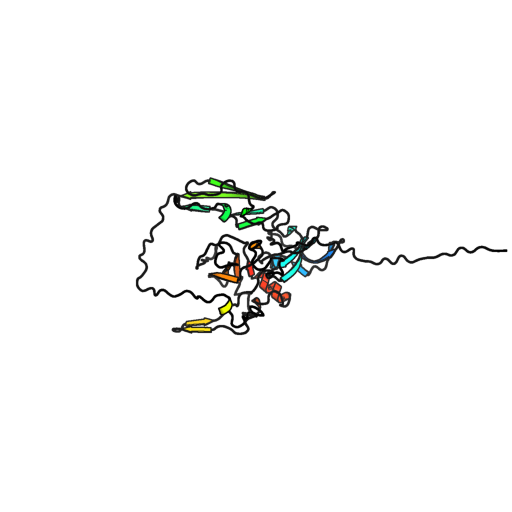RP A CA 1
ATOM 1427 C C . TRP A 1 189 ? 0.605 7.193 -24.765 1.00 44.00 189 TRP A C 1
ATOM 1429 O O . TRP A 1 189 ? 0.739 7.184 -23.548 1.00 44.00 189 TRP A O 1
ATOM 1439 N N . ASN A 1 190 ? 0.637 8.325 -25.471 1.00 44.03 190 ASN A N 1
ATOM 1440 C CA . ASN A 1 190 ? 0.838 9.661 -24.889 1.00 44.03 190 ASN A CA 1
ATOM 1441 C C . ASN A 1 190 ? -0.456 10.247 -24.291 1.00 44.03 190 ASN A C 1
ATOM 1443 O O . ASN A 1 190 ? -0.569 11.452 -24.063 1.00 44.03 190 ASN A O 1
ATOM 1447 N N . GLY A 1 191 ? -1.465 9.402 -24.062 1.00 45.59 191 GLY A N 1
ATOM 1448 C CA . GLY A 1 191 ? -2.693 9.795 -23.395 1.00 45.59 191 GLY A CA 1
ATOM 1449 C C . GLY A 1 191 ? -2.403 10.043 -21.923 1.00 45.59 191 GLY A C 1
ATOM 1450 O O . GLY A 1 191 ? -2.378 9.104 -21.133 1.00 45.59 191 GLY A O 1
ATOM 1451 N N . GLY A 1 192 ? -2.202 11.305 -21.535 1.00 49.78 192 GLY A N 1
ATOM 1452 C CA . GLY A 1 192 ? -2.222 11.675 -20.121 1.00 49.78 192 GLY A CA 1
ATOM 1453 C C . GLY A 1 192 ? -3.517 11.182 -19.468 1.00 49.78 192 GLY A C 1
ATOM 1454 O O . GLY A 1 192 ? -4.518 10.973 -20.159 1.00 49.78 192 GLY A O 1
ATOM 1455 N N . SER A 1 193 ? -3.530 11.032 -18.140 1.00 50.88 193 SER A N 1
ATOM 1456 C CA . SER A 1 193 ? -4.701 10.504 -17.419 1.00 50.88 193 SER A CA 1
ATOM 1457 C C . SER A 1 193 ? -6.016 11.170 -17.857 1.00 50.88 193 SER A C 1
ATOM 1459 O O . SER A 1 193 ? -7.044 10.509 -17.921 1.00 50.88 193 SER A O 1
ATOM 1461 N N . LYS A 1 194 ? -5.985 12.460 -18.236 1.00 53.75 194 LYS A N 1
ATOM 1462 C CA . LYS A 1 194 ? -7.166 13.245 -18.642 1.00 53.75 194 LYS A CA 1
ATOM 1463 C C . LYS A 1 194 ? -7.841 12.711 -19.909 1.00 53.75 194 LYS A C 1
ATOM 1465 O O . LYS A 1 194 ? -9.054 12.816 -20.027 1.00 53.75 194 LYS A O 1
ATOM 1470 N N . GLY A 1 195 ? -7.072 12.129 -20.831 1.00 52.06 195 GLY A N 1
ATOM 1471 C CA . GLY A 1 195 ? -7.571 11.549 -22.081 1.00 52.06 195 GLY A CA 1
ATOM 1472 C C . GLY A 1 195 ? -7.902 10.056 -21.996 1.00 52.06 195 GLY A C 1
ATOM 1473 O O . GLY A 1 195 ? -8.452 9.506 -22.946 1.00 52.06 195 GLY A O 1
ATOM 1474 N N . SER A 1 196 ? -7.583 9.382 -20.884 1.00 54.84 196 SER A N 1
ATOM 1475 C CA . SER A 1 196 ? -7.831 7.941 -20.729 1.00 54.84 196 SER A CA 1
ATOM 1476 C C . SER A 1 196 ? -9.254 7.603 -20.261 1.00 54.84 196 SER A C 1
ATOM 1478 O O . SER A 1 196 ? -9.641 6.434 -20.263 1.00 54.84 196 SER A O 1
ATOM 1480 N N . SER A 1 197 ? -10.051 8.616 -19.908 1.00 61.97 197 SER A N 1
ATOM 1481 C CA . SER A 1 197 ? -11.435 8.482 -19.450 1.00 61.97 197 SER A CA 1
ATOM 1482 C C . SER A 1 197 ? -12.357 9.388 -20.258 1.00 61.97 197 SER A C 1
ATOM 1484 O O . SER A 1 197 ? -12.129 10.594 -20.349 1.00 61.97 197 SER A O 1
ATOM 1486 N N . ARG A 1 198 ? -13.448 8.824 -20.793 1.00 67.19 198 ARG A N 1
ATOM 1487 C CA . ARG A 1 198 ? -14.481 9.606 -21.507 1.00 67.19 198 ARG A CA 1
ATOM 1488 C C . ARG A 1 198 ? -15.283 10.502 -20.567 1.00 67.19 198 ARG A C 1
ATOM 1490 O O . ARG A 1 198 ? -15.959 11.422 -21.007 1.00 67.19 198 ARG A O 1
ATOM 1497 N N . ASN A 1 199 ? -15.199 10.216 -19.274 1.00 71.06 199 ASN A N 1
ATOM 1498 C CA . ASN A 1 199 ? -15.961 10.870 -18.229 1.00 71.06 199 ASN A CA 1
ATOM 1499 C C . ASN A 1 199 ? -15.148 11.930 -17.469 1.00 71.06 199 ASN A C 1
ATOM 1501 O O . ASN A 1 199 ? -15.590 12.393 -16.415 1.00 71.06 199 ASN A O 1
ATOM 1505 N N . TRP A 1 200 ? -13.969 12.313 -17.970 1.00 68.06 200 TRP A N 1
ATOM 1506 C CA . TRP A 1 200 ? -13.199 13.429 -17.430 1.00 68.06 200 TRP A CA 1
ATOM 1507 C C . TRP A 1 200 ? -13.737 14.782 -17.910 1.00 68.06 200 TRP A C 1
ATOM 1509 O O . TRP A 1 200 ? -13.965 14.984 -19.098 1.00 68.06 200 TRP A O 1
ATOM 1519 N N . ASN A 1 201 ? -13.886 15.738 -16.992 1.00 67.69 201 ASN A N 1
ATOM 1520 C CA . ASN A 1 201 ? -13.990 17.161 -17.324 1.00 67.69 201 ASN A CA 1
ATOM 1521 C C . ASN A 1 201 ? -13.283 18.023 -16.267 1.00 67.69 201 ASN A C 1
ATOM 1523 O O . ASN A 1 201 ? -13.073 17.585 -15.138 1.00 67.69 201 ASN A O 1
ATOM 1527 N N . SER A 1 202 ? -12.914 19.254 -16.617 1.00 64.56 202 SER A N 1
ATOM 1528 C CA . SER A 1 202 ? -12.166 20.156 -15.729 1.00 64.56 202 SER A CA 1
ATOM 1529 C C . SER A 1 202 ? -12.932 20.546 -14.459 1.00 64.56 202 SER A C 1
ATOM 1531 O O . SER A 1 202 ? -12.313 20.677 -13.407 1.00 64.56 202 SER A O 1
ATOM 1533 N N . ALA A 1 203 ? -14.260 20.677 -14.532 1.00 62.44 203 ALA A N 1
ATOM 1534 C CA . ALA A 1 203 ? -15.100 21.110 -13.414 1.00 62.44 203 ALA A CA 1
ATOM 1535 C C . ALA A 1 203 ? -15.349 20.005 -12.368 1.00 62.44 203 ALA A C 1
ATOM 1537 O O . ALA A 1 203 ? -15.458 20.286 -11.179 1.00 62.44 203 ALA A O 1
ATOM 1538 N N . HIS A 1 204 ? -15.420 18.742 -12.795 1.00 59.56 204 HIS A N 1
ATOM 1539 C CA . HIS A 1 204 ? -15.792 17.607 -11.937 1.00 59.56 204 HIS A CA 1
ATOM 1540 C C . HIS A 1 204 ? -14.699 16.524 -11.845 1.00 59.56 204 HIS A C 1
ATOM 1542 O O . HIS A 1 204 ? -14.853 15.528 -11.132 1.00 59.56 204 HIS A O 1
ATOM 1548 N N . GLY A 1 205 ? -13.586 16.689 -12.564 1.00 66.19 205 GLY A N 1
ATOM 1549 C CA . GLY A 1 205 ? -12.560 15.666 -12.747 1.00 66.19 205 GLY A CA 1
ATOM 1550 C C . GLY A 1 205 ? -13.100 14.425 -13.469 1.00 66.19 205 GLY A C 1
ATOM 1551 O O . GLY A 1 205 ? -14.025 14.512 -14.270 1.00 66.19 205 GLY A O 1
ATOM 1552 N N . TYR A 1 206 ? -12.528 13.251 -13.184 1.00 62.78 206 TYR A N 1
ATOM 1553 C CA . TYR A 1 206 ? -13.042 11.968 -13.688 1.00 62.78 206 TYR A CA 1
ATOM 1554 C C . TYR A 1 206 ? -14.426 11.642 -13.106 1.00 62.78 206 TYR A C 1
ATOM 1556 O O . TYR A 1 206 ? -14.732 11.985 -11.966 1.00 62.78 206 TYR A O 1
ATOM 1564 N N . ARG A 1 207 ? -15.261 10.899 -13.821 1.00 70.69 207 ARG A N 1
ATOM 1565 C CA . ARG A 1 207 ? -16.430 10.231 -13.226 1.00 70.69 207 ARG A CA 1
ATOM 1566 C C . ARG A 1 207 ? -16.336 8.741 -13.515 1.00 70.69 207 ARG A C 1
ATOM 1568 O O . ARG A 1 207 ? -15.544 8.322 -14.352 1.00 70.69 207 ARG A O 1
ATOM 1575 N N . SER A 1 208 ? -17.117 7.945 -12.789 1.00 75.81 208 SER A N 1
ATOM 1576 C CA . SER A 1 208 ? -17.151 6.499 -13.011 1.00 75.81 208 SER A CA 1
ATOM 1577 C C . SER A 1 208 ? -17.461 6.187 -14.465 1.00 75.81 208 SER A C 1
ATOM 1579 O O . SER A 1 208 ? -18.440 6.692 -15.007 1.00 75.81 208 SER A O 1
ATOM 1581 N N . GLU A 1 209 ? -16.656 5.332 -15.078 1.00 79.00 209 GLU A N 1
ATOM 1582 C CA . GLU A 1 209 ? -16.960 4.759 -16.384 1.00 79.00 209 GLU A CA 1
ATOM 1583 C C . GLU A 1 209 ? -18.217 3.889 -16.296 1.00 79.00 209 GLU A C 1
ATOM 1585 O O . GLU A 1 209 ? -18.418 3.173 -15.310 1.00 79.00 209 GLU A O 1
ATOM 1590 N N . THR A 1 210 ? -19.058 3.958 -17.326 1.00 79.75 210 THR A N 1
ATOM 1591 C CA . THR A 1 210 ? -20.325 3.208 -17.430 1.00 79.75 210 THR A CA 1
ATOM 1592 C C . THR A 1 210 ? -20.377 2.316 -18.669 1.00 79.75 210 THR A C 1
ATOM 1594 O O . THR A 1 210 ? -21.245 1.455 -18.775 1.00 79.75 210 THR A O 1
ATOM 1597 N N . THR A 1 211 ? -19.420 2.466 -19.590 1.00 80.00 211 THR A N 1
ATOM 1598 C CA . THR A 1 211 ? -19.323 1.703 -20.841 1.00 80.00 211 THR A CA 1
ATOM 1599 C C . THR A 1 211 ? -17.929 1.093 -20.992 1.00 80.00 211 THR A C 1
ATOM 1601 O O . THR A 1 211 ? -16.950 1.580 -20.440 1.00 80.00 211 THR A O 1
ATOM 1604 N N . SER A 1 212 ? -17.839 -0.085 -21.616 1.00 83.00 212 SER A N 1
ATOM 1605 C CA . SER A 1 212 ? -16.571 -0.821 -21.757 1.00 83.00 212 SER A CA 1
ATOM 1606 C C . SER A 1 212 ? -15.807 -0.328 -22.986 1.00 83.00 212 SER A C 1
ATOM 1608 O O . SER A 1 212 ? -16.423 -0.074 -24.017 1.00 83.00 212 SER A O 1
ATOM 1610 N N . ASN A 1 213 ? -14.473 -0.298 -22.930 1.00 78.88 213 ASN A N 1
ATOM 1611 C CA . ASN A 1 213 ? -13.660 -0.130 -24.134 1.00 78.88 213 ASN A CA 1
ATOM 1612 C C . ASN A 1 213 ? -13.523 -1.470 -24.862 1.00 78.88 213 ASN A C 1
ATOM 1614 O O . ASN A 1 213 ? -13.361 -2.524 -24.236 1.00 78.88 213 ASN A O 1
ATOM 1618 N N . THR A 1 214 ? -13.605 -1.423 -26.189 1.00 83.12 214 THR A N 1
ATOM 1619 C CA . THR A 1 214 ? -13.283 -2.544 -27.073 1.00 83.12 214 THR A CA 1
ATOM 1620 C C . THR A 1 214 ? -12.432 -2.010 -28.214 1.00 83.12 214 THR A C 1
ATOM 1622 O O . THR A 1 214 ? -12.854 -1.086 -28.902 1.00 83.12 214 THR A O 1
ATOM 1625 N N . PHE A 1 215 ? -11.257 -2.596 -28.413 1.00 80.88 215 PHE A N 1
ATOM 1626 C CA . PHE A 1 215 ? -10.358 -2.272 -29.516 1.00 80.88 215 PHE A CA 1
ATOM 1627 C C . PHE A 1 215 ? -10.215 -3.510 -30.395 1.00 80.88 215 PHE A C 1
ATOM 1629 O O . PHE A 1 215 ? -10.022 -4.610 -29.875 1.00 80.88 215 PHE A O 1
ATOM 1636 N N . LYS A 1 216 ? -10.343 -3.339 -31.710 1.00 86.62 216 LYS A N 1
ATOM 1637 C CA . LYS A 1 216 ? -10.210 -4.416 -32.694 1.00 86.62 216 LYS A CA 1
ATOM 1638 C C . LYS A 1 216 ? -9.123 -4.040 -33.691 1.00 86.62 216 LYS A C 1
ATOM 1640 O O . LYS A 1 216 ? -9.170 -2.942 -34.235 1.00 86.62 216 LYS A O 1
ATOM 1645 N N . SER A 1 217 ? -8.162 -4.927 -33.913 1.00 83.50 217 SER A N 1
ATOM 1646 C CA . SER A 1 217 ? -7.112 -4.748 -34.921 1.00 83.50 217 SER A CA 1
ATOM 1647 C C . SER A 1 217 ? -6.518 -6.103 -35.295 1.00 83.50 217 SER A C 1
ATOM 1649 O O . SER A 1 217 ? -6.268 -6.906 -34.402 1.00 83.50 217 SER A O 1
ATOM 1651 N N . ASN A 1 218 ? -6.309 -6.371 -36.589 1.00 86.81 218 ASN A N 1
ATOM 1652 C CA . ASN A 1 218 ? -5.649 -7.584 -37.104 1.00 86.81 218 ASN A CA 1
ATOM 1653 C C . ASN A 1 218 ? -6.148 -8.906 -36.477 1.00 86.81 218 ASN A C 1
ATOM 1655 O O . ASN A 1 218 ? -5.357 -9.736 -36.043 1.00 86.81 218 ASN A O 1
ATOM 1659 N N . GLY A 1 219 ? -7.469 -9.082 -36.357 1.00 87.88 219 GLY A N 1
ATOM 1660 C CA . GLY A 1 219 ? -8.074 -10.281 -35.751 1.00 87.88 219 GLY A CA 1
ATOM 1661 C C . GLY A 1 219 ? -8.019 -10.338 -34.216 1.00 87.88 219 GLY A C 1
ATOM 1662 O O . GLY A 1 219 ? -8.668 -11.188 -33.611 1.00 87.88 219 GLY A O 1
ATOM 1663 N N . LEU A 1 220 ? -7.329 -9.402 -33.561 1.00 82.50 220 LEU A N 1
ATOM 1664 C CA . LEU A 1 220 ? -7.289 -9.279 -32.107 1.00 82.50 220 LEU A CA 1
ATOM 1665 C C . LEU A 1 220 ? -8.430 -8.397 -31.603 1.00 82.50 220 LEU A C 1
ATOM 1667 O O . LEU A 1 220 ? -8.735 -7.348 -32.172 1.00 82.50 220 LEU A O 1
ATOM 1671 N N . THR A 1 221 ? -9.042 -8.809 -30.492 1.00 85.81 221 THR A N 1
ATOM 1672 C CA . THR A 1 221 ? -10.046 -8.016 -29.774 1.00 85.81 221 THR A CA 1
ATOM 1673 C C . THR A 1 221 ? -9.611 -7.816 -28.330 1.00 85.81 221 THR A C 1
ATOM 1675 O O . THR A 1 221 ? -9.651 -8.742 -27.522 1.00 85.81 221 THR A O 1
ATOM 1678 N N . LEU A 1 222 ? -9.256 -6.583 -27.983 1.00 82.62 222 LEU A N 1
ATOM 1679 C CA . LEU A 1 222 ? -8.987 -6.176 -26.608 1.00 82.62 222 LEU A CA 1
ATOM 1680 C C . LEU A 1 222 ? -10.269 -5.625 -25.990 1.00 82.62 222 LEU A C 1
ATOM 1682 O O . LEU A 1 222 ? -10.957 -4.804 -26.596 1.00 82.62 222 LEU A O 1
ATOM 1686 N N . ARG A 1 223 ? -10.598 -6.064 -24.774 1.00 84.50 223 ARG A N 1
ATOM 1687 C CA . ARG A 1 223 ? -11.789 -5.611 -24.039 1.00 84.50 223 ARG A CA 1
ATOM 1688 C C . ARG A 1 223 ? -11.417 -5.191 -22.632 1.00 84.50 223 ARG A C 1
ATOM 1690 O O . ARG A 1 223 ? -10.591 -5.832 -21.988 1.00 84.50 223 ARG A O 1
ATOM 1697 N N . THR A 1 224 ? -12.100 -4.177 -22.107 1.00 84.56 224 THR A N 1
ATOM 1698 C CA . THR A 1 224 ? -11.915 -3.785 -20.708 1.00 84.56 224 THR A CA 1
ATOM 1699 C C . THR A 1 224 ? -12.301 -4.917 -19.763 1.00 84.56 224 THR A C 1
ATOM 1701 O O . THR A 1 224 ? -13.445 -5.397 -19.776 1.00 84.56 224 THR A O 1
ATOM 1704 N N . ARG A 1 225 ? -11.355 -5.292 -18.897 1.00 84.50 225 ARG A N 1
ATOM 1705 C CA . ARG A 1 225 ? -11.561 -6.264 -17.819 1.00 84.50 225 ARG A CA 1
ATOM 1706 C C . ARG A 1 225 ? -11.900 -5.620 -16.475 1.00 84.50 225 ARG A C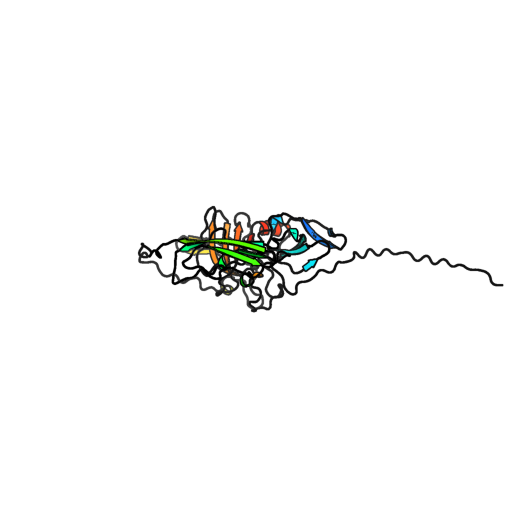 1
ATOM 1708 O O . ARG A 1 225 ? -12.679 -6.196 -15.714 1.00 84.50 225 ARG A O 1
ATOM 1715 N N . LEU A 1 226 ? -11.326 -4.455 -16.200 1.00 85.62 226 LEU A N 1
ATOM 1716 C CA . LEU A 1 226 ? -11.474 -3.697 -14.962 1.00 85.62 226 LEU A CA 1
ATOM 1717 C C . LEU A 1 226 ? -11.228 -2.217 -15.270 1.00 85.62 226 LEU A C 1
ATOM 1719 O O . LEU A 1 226 ? -10.290 -1.902 -15.999 1.00 85.62 226 LEU A O 1
ATOM 1723 N N . PHE A 1 227 ? -12.039 -1.328 -14.700 1.00 80.69 227 PHE A N 1
ATOM 1724 C CA . PHE A 1 227 ? -11.658 0.070 -14.526 1.00 80.69 227 PHE A CA 1
ATOM 1725 C C . PHE A 1 227 ? -11.043 0.223 -13.139 1.00 80.69 227 PHE A C 1
ATOM 1727 O O . PHE A 1 227 ? -11.665 -0.149 -12.138 1.00 80.69 227 PHE A O 1
ATOM 1734 N N . GLN A 1 228 ? -9.806 0.712 -13.090 1.00 74.81 228 GLN A N 1
ATOM 1735 C CA . GLN A 1 228 ? -9.068 0.876 -11.846 1.00 74.81 228 GLN A CA 1
ATOM 1736 C C . GLN A 1 228 ? -9.854 1.770 -10.867 1.00 74.81 228 GLN A C 1
ATOM 1738 O O . GLN A 1 228 ? -10.415 2.785 -11.290 1.00 74.81 228 GLN A O 1
ATOM 1743 N N . PRO A 1 229 ? -9.906 1.431 -9.563 1.00 72.75 229 PRO A N 1
ATOM 1744 C CA . PRO A 1 229 ? -10.393 2.355 -8.552 1.00 72.75 229 PRO A CA 1
ATOM 1745 C C . PRO A 1 229 ? -9.675 3.696 -8.657 1.00 72.75 229 PRO A C 1
ATOM 1747 O O . PRO A 1 229 ? -8.446 3.744 -8.641 1.00 72.75 229 PRO A O 1
ATOM 1750 N N . ARG A 1 230 ? -10.447 4.782 -8.753 1.00 66.25 230 ARG A N 1
ATOM 1751 C CA . ARG A 1 230 ? -9.881 6.122 -8.939 1.00 66.25 230 ARG A CA 1
ATOM 1752 C C . ARG A 1 230 ? -9.012 6.544 -7.762 1.00 66.25 230 ARG A C 1
ATOM 1754 O O . ARG A 1 230 ? -7.969 7.153 -7.957 1.00 66.25 230 ARG A O 1
ATOM 1761 N N . PHE A 1 231 ? -9.478 6.252 -6.555 1.00 71.75 231 PHE A N 1
ATOM 1762 C CA . PHE A 1 231 ? -8.744 6.527 -5.337 1.00 71.75 231 PHE A CA 1
ATOM 1763 C C . PHE A 1 231 ? -8.746 5.273 -4.482 1.00 71.75 231 PHE A C 1
ATOM 1765 O O . PHE A 1 231 ? -9.801 4.727 -4.158 1.00 71.75 231 PHE A O 1
ATOM 1772 N N . LEU A 1 232 ? -7.545 4.840 -4.125 1.00 85.94 232 LEU A N 1
ATOM 1773 C CA . LEU A 1 232 ? -7.304 3.886 -3.050 1.00 85.94 232 LEU A CA 1
ATOM 1774 C C . LEU A 1 232 ? -6.821 4.621 -1.795 1.00 85.94 232 LEU A C 1
ATOM 1776 O O . LEU A 1 232 ? -6.266 4.025 -0.893 1.00 85.94 232 LEU A O 1
ATOM 1780 N N . SER A 1 233 ? -7.029 5.927 -1.716 1.00 84.56 233 SER A N 1
ATOM 1781 C CA . SER A 1 233 ? -6.703 6.772 -0.570 1.00 84.56 233 SER A CA 1
ATOM 1782 C C . SER A 1 233 ? -7.756 7.871 -0.447 1.00 84.56 233 SER A C 1
ATOM 1784 O O . SER A 1 233 ? -8.624 8.028 -1.308 1.00 84.56 233 SER A O 1
ATOM 1786 N N . LEU A 1 234 ? -7.724 8.632 0.642 1.00 79.50 234 LEU A N 1
ATOM 1787 C CA . LEU A 1 234 ? -8.439 9.903 0.708 1.00 79.50 234 LEU A CA 1
ATOM 1788 C C . LEU A 1 234 ? -7.934 10.842 -0.388 1.00 79.50 234 LEU A C 1
ATOM 1790 O O . LEU A 1 234 ? -6.727 10.971 -0.570 1.00 79.50 234 LEU A O 1
ATOM 1794 N N . GLY A 1 235 ? -8.847 11.541 -1.065 1.00 70.00 235 GLY A N 1
ATOM 1795 C CA . GLY A 1 235 ? -8.469 12.498 -2.104 1.00 70.00 235 GLY A CA 1
ATOM 1796 C C . GLY A 1 235 ? -7.635 13.673 -1.571 1.00 70.00 235 GLY A C 1
ATOM 1797 O O . GLY A 1 235 ? -7.636 13.973 -0.371 1.00 70.00 235 GLY A O 1
ATOM 1798 N N . TYR A 1 236 ? -6.961 14.378 -2.485 1.00 61.81 236 TYR A N 1
ATOM 1799 C CA . TYR A 1 236 ? -6.277 15.645 -2.193 1.00 61.81 236 TYR A CA 1
ATOM 1800 C C . TYR A 1 236 ? -7.242 16.635 -1.510 1.00 61.81 236 TYR A C 1
ATOM 1802 O O . TYR A 1 236 ? -8.420 16.703 -1.862 1.00 61.81 236 TYR A O 1
ATOM 1810 N N . GLY A 1 237 ? -6.781 17.344 -0.475 1.00 63.06 237 GLY A N 1
ATOM 1811 C CA . GLY A 1 237 ? -7.619 18.187 0.391 1.00 63.06 237 GLY A CA 1
ATOM 1812 C C . GLY A 1 237 ? -8.417 17.426 1.464 1.00 63.06 237 GLY A C 1
ATOM 1813 O O . GLY A 1 237 ? -8.462 17.861 2.612 1.00 63.06 237 GLY A O 1
ATOM 1814 N N . GLN A 1 238 ? -8.971 16.239 1.173 1.00 67.56 238 GLN A N 1
ATOM 1815 C CA . GLN A 1 238 ? -9.648 15.411 2.195 1.00 67.56 238 GLN A CA 1
ATOM 1816 C C . GLN A 1 238 ? -8.661 14.823 3.207 1.00 67.56 238 GLN A C 1
ATOM 1818 O O . GLN A 1 238 ? -8.966 14.704 4.402 1.00 67.56 238 GLN A O 1
ATOM 1823 N N . ALA A 1 239 ? -7.468 14.481 2.725 1.00 64.19 239 ALA A N 1
ATOM 1824 C CA . ALA A 1 239 ? -6.340 14.084 3.550 1.00 64.19 239 ALA A CA 1
ATOM 1825 C C . ALA A 1 239 ? -5.749 15.253 4.364 1.00 64.19 239 ALA A C 1
ATOM 1827 O O . ALA A 1 239 ? -4.952 15.000 5.253 1.00 64.19 239 ALA A O 1
ATOM 1828 N N . GLY A 1 240 ? -6.162 16.508 4.141 1.00 55.22 240 GLY A N 1
ATOM 1829 C CA . GLY A 1 240 ? -5.527 17.685 4.755 1.00 55.22 240 GLY A CA 1
ATOM 1830 C C . GLY A 1 240 ? -4.230 18.114 4.058 1.00 55.22 240 GLY A C 1
ATOM 1831 O O . GLY A 1 240 ? -3.548 19.013 4.539 1.00 55.22 240 GLY A O 1
ATOM 1832 N N . ASP A 1 241 ? -3.907 17.495 2.919 1.00 58.53 241 ASP A N 1
ATOM 1833 C CA . ASP A 1 241 ? -2.776 17.870 2.074 1.00 58.53 241 ASP A CA 1
ATOM 1834 C C . ASP A 1 241 ? -3.180 19.037 1.159 1.00 58.53 241 ASP A C 1
ATOM 1836 O O . ASP A 1 241 ? -4.219 18.969 0.489 1.00 58.53 241 ASP A O 1
ATOM 1840 N N . ALA A 1 242 ? -2.363 20.093 1.096 1.00 48.28 242 ALA A N 1
ATOM 1841 C CA . ALA A 1 242 ? -2.531 21.153 0.105 1.00 48.28 242 ALA A CA 1
ATOM 1842 C C . ALA A 1 242 ? -2.293 20.586 -1.305 1.00 48.28 242 ALA A C 1
ATOM 1844 O O . ALA A 1 242 ? -1.309 19.880 -1.547 1.00 48.28 242 ALA A O 1
ATOM 1845 N N . MET A 1 243 ? -3.195 20.886 -2.244 1.00 39.75 243 MET A N 1
ATOM 1846 C CA . MET A 1 243 ? -3.076 20.444 -3.634 1.00 39.75 243 MET A CA 1
ATOM 1847 C C . MET A 1 243 ? -1.749 20.969 -4.217 1.00 39.75 243 MET A C 1
ATOM 1849 O O . MET A 1 243 ? -1.534 22.174 -4.262 1.00 39.75 243 MET A O 1
ATOM 1853 N N . GLY A 1 244 ? -0.840 20.073 -4.614 1.00 43.62 244 GLY A N 1
ATOM 1854 C CA . GLY A 1 244 ? 0.460 20.447 -5.190 1.00 43.62 244 GLY A CA 1
ATOM 1855 C C . GLY A 1 244 ? 1.630 20.601 -4.207 1.00 43.62 244 GLY A C 1
ATOM 1856 O O . GLY A 1 244 ? 2.743 20.849 -4.662 1.00 43.62 244 GLY A O 1
ATOM 1857 N N . GLN A 1 245 ? 1.449 20.400 -2.894 1.00 42.56 245 GLN A N 1
ATOM 1858 C CA . GLN A 1 245 ? 2.591 20.297 -1.974 1.00 42.56 245 GLN A CA 1
ATOM 1859 C C . GLN A 1 245 ? 3.084 18.848 -1.862 1.00 42.56 245 GLN A C 1
ATOM 1861 O O . GLN A 1 245 ? 2.352 17.951 -1.451 1.00 42.56 245 GLN A O 1
ATOM 1866 N N . ALA A 1 246 ? 4.365 18.629 -2.165 1.00 39.47 246 ALA A N 1
ATOM 1867 C CA . ALA A 1 246 ? 5.063 17.337 -2.126 1.00 39.47 246 ALA A CA 1
ATOM 1868 C C . ALA A 1 246 ? 5.217 16.713 -0.713 1.00 39.47 246 ALA A C 1
ATOM 1870 O O . ALA A 1 246 ? 5.978 15.765 -0.526 1.00 39.47 246 ALA A O 1
ATOM 1871 N N . GLY A 1 247 ? 4.528 17.247 0.300 1.00 44.28 247 GLY A N 1
ATOM 1872 C CA . GLY A 1 247 ? 4.835 17.019 1.713 1.00 44.28 247 GLY A CA 1
ATOM 1873 C C . GLY A 1 247 ? 4.417 15.664 2.293 1.00 44.28 247 GLY A C 1
ATOM 1874 O O . GLY A 1 247 ? 4.921 15.304 3.358 1.00 44.28 247 GLY A O 1
ATOM 1875 N N . ASP A 1 248 ? 3.521 14.906 1.647 1.00 56.44 248 ASP A N 1
ATOM 1876 C CA . ASP A 1 248 ? 3.110 13.582 2.149 1.00 56.44 248 ASP A CA 1
ATOM 1877 C C . ASP A 1 248 ? 2.651 12.605 1.051 1.00 56.44 248 ASP A C 1
ATOM 1879 O O . ASP A 1 248 ? 1.595 11.981 1.134 1.00 56.44 248 ASP A O 1
ATOM 1883 N N . ALA A 1 249 ? 3.459 12.447 -0.004 1.00 65.75 249 ALA A N 1
ATOM 1884 C CA . ALA A 1 249 ? 3.179 11.488 -1.083 1.00 65.75 249 ALA A CA 1
ATOM 1885 C C . ALA A 1 249 ? 2.927 10.048 -0.579 1.00 65.75 249 ALA A C 1
ATOM 1887 O O . ALA A 1 249 ? 2.213 9.295 -1.229 1.00 65.75 249 ALA A O 1
ATOM 1888 N N . MET A 1 250 ? 3.425 9.686 0.611 1.00 71.81 250 MET A N 1
ATOM 1889 C CA . MET A 1 250 ? 3.182 8.379 1.239 1.00 71.81 250 MET A CA 1
ATOM 1890 C C . MET A 1 250 ? 1.720 8.146 1.652 1.00 71.81 250 MET A C 1
ATOM 1892 O O . MET A 1 250 ? 1.299 7.007 1.873 1.00 71.81 250 MET A O 1
ATOM 1896 N N . GLY A 1 251 ? 0.964 9.232 1.831 1.00 73.00 251 GLY A N 1
ATOM 1897 C CA . GLY A 1 251 ? -0.472 9.240 2.101 1.00 73.00 251 GLY A CA 1
ATOM 1898 C C . GLY A 1 251 ? -1.316 8.793 0.917 1.00 73.00 251 GLY A C 1
ATOM 1899 O O . GLY A 1 251 ? -2.436 8.312 1.103 1.00 73.00 251 GLY A O 1
ATOM 1900 N N . GLN A 1 252 ? -0.787 8.957 -0.293 1.00 81.81 252 GLN A N 1
ATOM 1901 C CA . GLN A 1 252 ? -1.562 8.956 -1.521 1.00 81.81 252 GLN A CA 1
ATOM 1902 C C . GLN A 1 252 ? -1.174 7.788 -2.410 1.00 81.81 252 GLN A C 1
ATOM 1904 O O . GLN A 1 252 ? -0.017 7.644 -2.792 1.00 81.81 252 GLN A O 1
ATOM 1909 N N . VAL A 1 253 ? -2.171 6.995 -2.799 1.00 85.12 253 VAL A N 1
ATOM 1910 C CA . VAL A 1 253 ? -1.985 6.038 -3.885 1.00 85.12 253 VAL A CA 1
ATOM 1911 C C . VAL A 1 253 ? -2.149 6.795 -5.192 1.00 85.12 253 VAL A C 1
ATOM 1913 O O . VAL A 1 253 ? -3.170 7.446 -5.422 1.00 85.12 253 VAL A O 1
ATOM 1916 N N . GLY A 1 254 ? -1.118 6.722 -6.028 1.00 78.81 254 GLY A N 1
ATOM 1917 C CA . GLY A 1 254 ? -1.078 7.379 -7.323 1.00 78.81 254 GLY A CA 1
ATOM 1918 C C . GLY A 1 254 ? -2.197 6.967 -8.281 1.00 78.81 254 GLY A C 1
ATOM 1919 O O . GLY A 1 254 ? -2.880 5.961 -8.093 1.00 78.81 254 GLY A O 1
ATOM 1920 N N . VAL A 1 255 ? -2.346 7.737 -9.358 1.00 77.62 255 VAL A N 1
ATOM 1921 C CA . VAL A 1 255 ? -3.288 7.443 -10.457 1.00 77.62 255 VAL A CA 1
ATOM 1922 C C . VAL A 1 255 ? -2.583 7.245 -11.796 1.00 77.62 255 VAL A C 1
ATOM 1924 O O . VAL A 1 255 ? -3.247 7.073 -12.814 1.00 77.62 255 VAL A O 1
ATOM 1927 N N . ILE A 1 256 ? -1.250 7.322 -11.805 1.00 79.19 256 ILE A N 1
ATOM 1928 C CA . ILE A 1 256 ? -0.422 7.199 -13.003 1.00 79.19 256 ILE A CA 1
ATOM 1929 C C . ILE A 1 256 ? 0.175 5.791 -13.002 1.00 79.19 256 ILE A C 1
ATOM 1931 O O . ILE A 1 256 ? 1.085 5.535 -12.211 1.00 79.19 256 ILE A O 1
ATOM 1935 N N . PRO A 1 257 ? -0.360 4.862 -13.812 1.00 83.19 257 PRO A N 1
ATOM 1936 C CA . PRO A 1 257 ? 0.247 3.557 -13.995 1.00 83.19 257 PRO A CA 1
ATOM 1937 C C . PRO A 1 257 ? 1.426 3.634 -14.967 1.00 83.19 257 PRO A C 1
ATOM 1939 O O . PRO A 1 257 ? 1.306 4.269 -16.013 1.00 83.19 257 PRO A O 1
ATOM 1942 N N . GLU A 1 258 ? 2.534 2.958 -14.658 1.00 82.50 258 GLU A N 1
ATOM 1943 C CA . GLU A 1 258 ? 3.696 2.891 -15.569 1.00 82.50 258 GLU A CA 1
ATOM 1944 C C . GLU A 1 258 ? 4.093 1.461 -15.950 1.00 82.50 258 GLU A C 1
ATOM 1946 O O . GLU A 1 258 ? 4.471 1.224 -17.093 1.00 82.50 258 GLU A O 1
ATOM 1951 N N . GLY A 1 259 ? 3.959 0.497 -15.038 1.00 84.69 259 GLY A N 1
ATOM 1952 C CA . GLY A 1 259 ? 4.264 -0.909 -15.287 1.00 84.69 259 GLY A CA 1
ATOM 1953 C C . GLY A 1 259 ? 3.135 -1.805 -14.803 1.00 84.69 259 GLY A C 1
ATOM 1954 O O . GLY A 1 259 ? 2.495 -1.516 -13.791 1.00 84.69 259 GLY A O 1
ATOM 1955 N N . MET A 1 260 ? 2.886 -2.901 -15.519 1.00 87.94 260 MET A N 1
ATOM 1956 C CA . MET A 1 260 ? 1.845 -3.858 -15.160 1.00 87.94 260 MET A CA 1
ATOM 1957 C C . MET A 1 260 ? 2.230 -5.302 -15.442 1.00 87.94 260 MET A C 1
ATOM 1959 O O . MET A 1 260 ? 3.029 -5.585 -16.328 1.00 87.94 260 MET A O 1
ATOM 1963 N N . THR A 1 261 ? 1.599 -6.212 -14.710 1.00 89.88 261 THR A N 1
ATOM 1964 C CA . THR A 1 261 ? 1.723 -7.654 -14.899 1.00 89.88 261 THR A CA 1
ATOM 1965 C C . THR A 1 261 ? 0.409 -8.348 -14.548 1.00 89.88 261 THR A C 1
ATOM 1967 O O . THR A 1 261 ? -0.378 -7.847 -13.737 1.00 89.88 261 THR A O 1
ATOM 1970 N N . VAL A 1 262 ? 0.143 -9.495 -15.171 1.00 89.88 262 VAL A N 1
ATOM 1971 C CA . VAL A 1 262 ? -1.012 -10.341 -14.854 1.00 89.88 262 VAL A CA 1
ATOM 1972 C C . VAL A 1 262 ? -0.553 -11.786 -14.759 1.00 89.88 262 VAL A C 1
ATOM 1974 O O . VAL A 1 262 ? -0.069 -12.337 -15.741 1.00 89.88 262 VAL A O 1
ATOM 1977 N N . ASN A 1 263 ? -0.786 -12.419 -13.612 1.00 90.19 263 ASN A N 1
ATOM 1978 C CA . ASN A 1 263 ? -0.545 -13.847 -13.424 1.00 90.19 263 ASN A CA 1
ATOM 1979 C C . ASN A 1 263 ? -1.693 -14.479 -12.628 1.00 90.19 263 ASN A C 1
ATOM 1981 O O . ASN A 1 263 ? -2.108 -13.948 -11.600 1.00 90.19 263 ASN A O 1
ATOM 1985 N N . ASN A 1 264 ? -2.248 -15.592 -13.119 1.00 90.12 264 ASN A N 1
ATOM 1986 C CA . ASN A 1 264 ? -3.329 -16.349 -12.472 1.00 90.12 264 ASN A CA 1
ATOM 1987 C C . ASN A 1 264 ? -4.531 -15.488 -12.024 1.00 90.12 264 ASN A C 1
ATOM 1989 O O . ASN A 1 264 ? -5.157 -15.720 -10.988 1.00 90.12 264 ASN A O 1
ATOM 1993 N N . GLY A 1 265 ? -4.869 -14.467 -12.818 1.00 90.50 265 GLY A N 1
ATOM 1994 C CA . GLY A 1 265 ? -5.956 -13.528 -12.527 1.00 90.50 265 GLY A CA 1
ATOM 1995 C C . GLY A 1 265 ? -5.626 -12.467 -11.471 1.00 90.50 265 GLY A C 1
ATOM 1996 O O . GLY A 1 265 ? -6.514 -11.702 -11.098 1.00 90.50 265 GLY A O 1
ATOM 1997 N N . ILE A 1 266 ? -4.379 -12.379 -11.008 1.00 92.88 266 ILE A N 1
ATOM 1998 C CA . ILE A 1 266 ? -3.870 -11.262 -10.212 1.00 92.88 266 ILE A CA 1
ATOM 1999 C C . ILE A 1 266 ? -3.249 -10.249 -11.164 1.00 92.88 266 ILE A C 1
ATOM 2001 O O . ILE A 1 266 ? -2.216 -10.511 -11.770 1.00 92.88 266 ILE A O 1
ATOM 2005 N N . PHE A 1 267 ? -3.900 -9.100 -11.305 1.00 92.31 267 PHE A N 1
ATOM 2006 C CA . PHE A 1 267 ? -3.361 -7.953 -12.029 1.00 92.31 267 PHE A CA 1
ATOM 2007 C C . PHE A 1 267 ? -2.639 -7.044 -11.044 1.00 92.31 267 PHE A C 1
ATOM 2009 O O . PHE A 1 267 ? -3.274 -6.589 -10.097 1.00 92.31 267 PHE A O 1
ATOM 2016 N N . THR A 1 268 ? -1.360 -6.761 -11.270 1.00 92.94 268 THR A N 1
ATOM 2017 C CA . THR A 1 268 ? -0.593 -5.799 -10.474 1.00 92.94 268 THR A CA 1
ATOM 2018 C C . THR A 1 268 ? -0.098 -4.668 -11.356 1.00 92.94 268 THR A C 1
ATOM 2020 O O . THR A 1 268 ? 0.374 -4.911 -12.463 1.00 92.94 268 THR A O 1
ATOM 2023 N N . THR A 1 269 ? -0.195 -3.439 -10.860 1.00 91.19 269 THR A N 1
ATOM 2024 C CA . THR A 1 269 ? 0.328 -2.243 -11.521 1.00 91.19 269 THR A CA 1
ATOM 2025 C C . THR A 1 269 ? 1.097 -1.389 -10.525 1.00 91.19 269 THR A C 1
ATOM 2027 O O . THR A 1 269 ? 0.716 -1.308 -9.357 1.00 91.19 269 THR A O 1
ATOM 2030 N N . SER A 1 270 ? 2.160 -0.733 -10.978 1.00 90.06 270 SER A N 1
ATOM 2031 C CA . SER A 1 270 ? 2.758 0.381 -10.243 1.00 90.06 270 SER A CA 1
ATOM 2032 C C . SER A 1 270 ? 1.867 1.610 -10.384 1.00 90.06 270 SER A C 1
ATOM 2034 O O . SER A 1 270 ? 1.216 1.771 -11.415 1.00 90.06 270 SER A O 1
ATOM 2036 N N . LEU A 1 271 ? 1.794 2.444 -9.347 1.00 87.88 271 LEU A N 1
ATOM 2037 C CA . LEU A 1 271 ? 1.023 3.683 -9.333 1.00 87.88 271 LEU A CA 1
ATOM 2038 C C . LEU A 1 271 ? 1.825 4.817 -8.709 1.00 87.88 271 LEU A C 1
ATOM 2040 O O . LEU A 1 271 ? 2.248 4.736 -7.552 1.00 87.88 271 LEU A O 1
ATOM 2044 N N . PHE A 1 272 ? 1.943 5.903 -9.465 1.00 83.81 272 PHE A N 1
ATOM 2045 C CA . PHE A 1 272 ? 2.695 7.092 -9.095 1.00 83.81 272 PHE A CA 1
ATOM 2046 C C . PHE A 1 272 ? 1.784 8.307 -8.943 1.00 83.81 272 PHE A C 1
ATOM 2048 O O . PHE A 1 272 ? 0.738 8.443 -9.591 1.00 83.81 272 PHE A O 1
ATOM 2055 N N . THR A 1 273 ? 2.176 9.201 -8.040 1.00 78.75 273 THR A N 1
ATOM 2056 C CA . THR A 1 273 ? 1.490 10.477 -7.806 1.00 78.75 273 THR A CA 1
ATOM 2057 C C . THR A 1 273 ? 1.910 11.546 -8.818 1.00 78.75 273 THR A C 1
ATOM 2059 O O . THR A 1 273 ? 1.164 12.498 -9.039 1.00 78.75 273 THR A O 1
ATOM 2062 N N . SER A 1 274 ? 3.069 11.383 -9.466 1.00 77.25 274 SER A N 1
ATOM 2063 C CA . SER A 1 274 ? 3.558 12.231 -10.557 1.00 77.25 274 SER A CA 1
ATOM 2064 C C . SER A 1 274 ? 4.489 11.452 -11.496 1.00 77.25 274 SER A C 1
ATOM 2066 O O . SER A 1 274 ? 5.116 10.485 -11.071 1.00 77.25 274 SER A O 1
ATOM 2068 N N . ASN A 1 275 ? 4.630 11.921 -12.741 1.00 75.38 275 ASN A N 1
ATOM 2069 C CA . ASN A 1 275 ? 5.498 11.317 -13.768 1.00 75.38 275 ASN A CA 1
ATOM 2070 C C . ASN A 1 275 ? 7.001 11.362 -13.435 1.00 75.38 275 ASN A C 1
ATOM 2072 O O . ASN A 1 275 ? 7.790 10.727 -14.117 1.00 75.38 275 ASN A O 1
ATOM 2076 N N . ASN A 1 276 ? 7.406 12.147 -12.432 1.00 79.12 276 ASN A N 1
ATOM 2077 C CA . ASN A 1 276 ? 8.807 12.279 -12.016 1.00 79.12 276 ASN A CA 1
ATOM 2078 C C . ASN A 1 276 ? 9.075 11.550 -10.688 1.00 79.12 276 ASN A C 1
ATOM 2080 O O . ASN A 1 276 ? 10.161 11.668 -10.115 1.00 79.12 276 ASN A O 1
ATOM 2084 N N . SER A 1 277 ? 8.064 10.875 -10.129 1.00 81.25 277 SER A N 1
ATOM 2085 C CA . SER A 1 277 ? 8.198 10.202 -8.845 1.00 81.25 277 SER A CA 1
ATOM 2086 C C . SER A 1 277 ? 8.924 8.877 -9.011 1.00 81.25 277 SER A C 1
ATOM 2088 O O . SER A 1 277 ? 8.455 7.971 -9.678 1.00 81.25 277 SER A O 1
ATOM 2090 N N . GLN A 1 278 ? 10.030 8.726 -8.297 1.00 84.88 278 GLN A N 1
ATOM 2091 C CA . GLN A 1 278 ? 10.781 7.472 -8.237 1.00 84.88 278 GLN A CA 1
ATOM 2092 C C . GLN A 1 278 ? 10.186 6.445 -7.260 1.00 84.88 278 GLN A C 1
ATOM 2094 O O . GLN A 1 278 ? 10.652 5.305 -7.179 1.00 84.88 278 GLN A O 1
ATOM 2099 N N . TYR A 1 279 ? 9.201 6.876 -6.476 1.00 87.44 279 TYR A N 1
ATOM 2100 C CA . TYR A 1 279 ? 8.527 6.088 -5.456 1.00 87.44 279 TYR A CA 1
ATOM 2101 C C . TYR A 1 279 ? 7.029 6.049 -5.745 1.00 87.44 279 TYR A C 1
ATOM 2103 O O . TYR A 1 279 ? 6.444 7.024 -6.229 1.00 87.44 279 TYR A O 1
ATOM 2111 N N . GLY A 1 280 ? 6.401 4.935 -5.406 1.00 88.50 280 GLY A N 1
ATOM 2112 C CA . GLY A 1 280 ? 4.977 4.736 -5.614 1.00 88.50 280 GLY A CA 1
ATOM 2113 C C . GLY A 1 280 ? 4.467 3.538 -4.836 1.00 88.50 280 GLY A C 1
ATOM 2114 O O . GLY A 1 280 ? 5.097 3.076 -3.883 1.00 88.50 280 GLY A O 1
ATOM 2115 N N . ASN A 1 281 ? 3.317 3.031 -5.262 1.00 9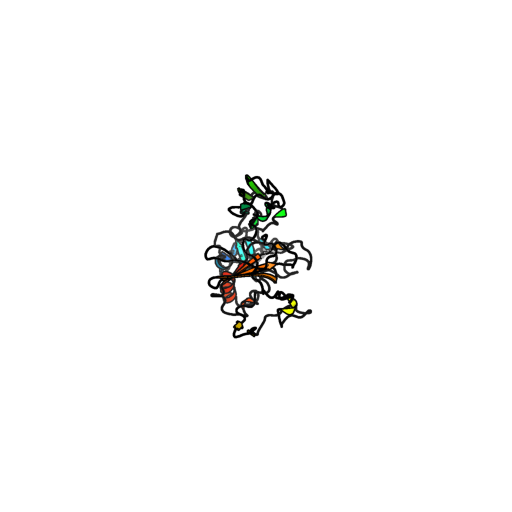1.69 281 ASN A N 1
ATOM 2116 C CA . ASN A 1 281 ? 2.726 1.820 -4.711 1.00 91.69 281 ASN A CA 1
ATOM 2117 C C . ASN A 1 281 ? 2.576 0.778 -5.814 1.00 91.69 281 ASN A C 1
ATOM 2119 O O . ASN A 1 281 ? 2.154 1.097 -6.923 1.00 91.69 281 ASN A O 1
ATOM 2123 N N . LEU A 1 282 ? 2.843 -0.480 -5.487 1.00 93.06 282 LEU A N 1
ATOM 2124 C CA . LEU A 1 282 ? 2.310 -1.603 -6.240 1.00 93.06 282 LEU A CA 1
ATOM 2125 C C . LEU A 1 282 ? 0.887 -1.855 -5.768 1.00 93.06 282 LEU A C 1
ATOM 2127 O O . LEU A 1 282 ? 0.619 -1.939 -4.566 1.00 93.06 282 LEU A O 1
ATOM 2131 N N . VAL A 1 283 ? -0.027 -1.993 -6.719 1.00 93.94 283 VAL A N 1
ATOM 2132 C CA . VAL A 1 283 ? -1.415 -2.316 -6.431 1.00 93.94 283 VAL A CA 1
ATOM 2133 C C . VAL A 1 283 ? -1.839 -3.549 -7.190 1.00 93.94 283 VAL A C 1
ATOM 2135 O O . VAL A 1 283 ? -1.820 -3.568 -8.419 1.00 93.94 283 VAL A O 1
ATOM 2138 N N . SER A 1 284 ? -2.266 -4.558 -6.438 1.00 94.38 284 SER A N 1
ATOM 2139 C CA . SER A 1 284 ? -2.746 -5.827 -6.964 1.00 94.38 284 SER A CA 1
ATOM 2140 C C . SER A 1 284 ? -4.257 -5.953 -6.824 1.00 94.38 284 SER A C 1
ATOM 2142 O O . SER A 1 284 ? -4.833 -5.701 -5.765 1.00 94.38 284 SER A O 1
ATOM 2144 N N . TYR A 1 285 ? -4.890 -6.443 -7.880 1.00 93.88 285 TYR A N 1
ATOM 2145 C CA . TYR A 1 285 ? -6.315 -6.701 -7.987 1.00 93.88 285 TYR A CA 1
ATOM 2146 C C . TYR A 1 285 ? -6.536 -8.171 -8.333 1.00 93.88 285 TYR A C 1
ATOM 2148 O O . TYR A 1 285 ? -6.097 -8.646 -9.381 1.00 93.88 285 TYR A O 1
ATOM 2156 N N . ASN A 1 286 ? -7.272 -8.894 -7.490 1.00 94.06 286 ASN A N 1
ATOM 2157 C CA . ASN A 1 286 ? -7.725 -10.238 -7.834 1.00 94.06 286 ASN A CA 1
ATOM 2158 C C . ASN A 1 286 ? -8.923 -10.154 -8.792 1.00 94.06 286 ASN A C 1
ATOM 2160 O O . ASN A 1 286 ? -10.081 -10.045 -8.373 1.00 94.06 286 ASN A O 1
ATOM 2164 N N . LEU A 1 287 ? -8.648 -10.227 -10.093 1.00 92.12 287 LEU A N 1
ATOM 2165 C CA . LEU A 1 287 ? -9.653 -10.154 -11.149 1.00 92.12 287 LEU A CA 1
ATOM 2166 C C . LEU A 1 287 ? -10.661 -11.305 -11.057 1.00 92.12 287 LEU A C 1
ATOM 2168 O O . LEU A 1 287 ? -11.826 -11.120 -11.412 1.00 92.12 287 LEU A O 1
ATOM 2172 N N . ASN A 1 288 ? -10.274 -12.467 -10.526 1.00 92.69 288 ASN A N 1
ATOM 2173 C CA . ASN A 1 288 ? -11.193 -13.594 -10.341 1.00 92.69 288 ASN A CA 1
ATOM 2174 C C . ASN A 1 288 ? -12.278 -13.284 -9.302 1.00 92.69 288 ASN A C 1
ATOM 2176 O O . ASN A 1 288 ? -13.394 -13.798 -9.408 1.00 92.69 288 ASN A O 1
ATOM 2180 N N . ALA A 1 289 ? -11.993 -12.409 -8.335 1.00 92.88 289 ALA A N 1
ATOM 2181 C CA . ALA A 1 289 ? -12.938 -12.002 -7.301 1.00 92.88 289 ALA A CA 1
ATOM 2182 C C . ALA A 1 289 ? -13.673 -10.686 -7.617 1.00 92.88 289 ALA A C 1
ATOM 2184 O O . ALA A 1 289 ? -14.821 -10.509 -7.203 1.00 92.88 289 ALA A O 1
ATOM 2185 N N . LEU A 1 290 ? -13.052 -9.773 -8.369 1.00 89.88 290 LEU A N 1
ATOM 2186 C CA . LEU A 1 290 ? -13.674 -8.522 -8.805 1.00 89.88 290 LEU A CA 1
ATOM 2187 C C . LEU A 1 290 ? -14.564 -8.768 -10.033 1.00 89.88 290 LEU A C 1
ATOM 2189 O O . LEU A 1 290 ? -14.114 -8.771 -11.183 1.00 89.88 290 LEU A O 1
ATOM 2193 N N . LYS A 1 291 ? -15.854 -9.009 -9.771 1.00 82.38 291 LYS A N 1
ATOM 2194 C CA . LYS A 1 291 ? -16.834 -9.402 -10.798 1.00 82.38 291 LYS A CA 1
ATOM 2195 C C . LYS A 1 291 ? -17.372 -8.233 -11.622 1.00 82.38 291 LYS A C 1
ATOM 2197 O O . LYS A 1 291 ? -17.686 -8.409 -12.793 1.00 82.38 291 LYS A O 1
ATOM 2202 N N . SER A 1 292 ? -17.468 -7.039 -11.039 1.00 85.25 292 SER A N 1
ATOM 2203 C CA . SER A 1 292 ? -17.942 -5.851 -11.758 1.00 85.25 292 SER A CA 1
ATOM 2204 C C . SER A 1 292 ? -16.779 -5.012 -12.272 1.00 85.25 292 SER A C 1
ATOM 2206 O O . SER A 1 292 ? -15.964 -4.532 -11.483 1.00 85.25 292 SER A O 1
ATOM 2208 N N . LYS A 1 293 ? -16.774 -4.771 -13.588 1.00 83.31 293 LYS A N 1
ATOM 2209 C CA . LYS A 1 293 ? -15.825 -3.880 -14.271 1.00 83.31 293 LYS A CA 1
ATOM 2210 C C . LYS A 1 293 ? -15.875 -2.450 -13.733 1.00 83.31 293 LYS A C 1
ATOM 2212 O O . LYS A 1 293 ? -14.843 -1.793 -13.683 1.00 83.31 293 LYS A O 1
ATOM 2217 N N . TYR A 1 294 ? -17.070 -1.992 -13.348 1.00 84.25 294 TYR A N 1
ATOM 2218 C CA . TYR A 1 294 ? -17.344 -0.598 -13.001 1.00 84.25 294 TYR A CA 1
ATOM 2219 C C . TYR A 1 294 ? -17.401 -0.352 -11.499 1.00 84.25 294 TYR A C 1
ATOM 2221 O O . TYR A 1 294 ? -16.966 0.701 -11.043 1.00 84.25 294 TYR A O 1
ATOM 2229 N N . ALA A 1 295 ? -17.928 -1.301 -10.715 1.00 81.94 295 ALA A N 1
ATOM 2230 C CA . ALA A 1 295 ? -18.198 -1.057 -9.298 1.00 81.94 295 ALA A CA 1
ATOM 2231 C C . ALA A 1 295 ? -16.920 -0.774 -8.500 1.00 81.94 295 ALA A C 1
ATOM 2233 O O . ALA A 1 295 ? -16.968 0.002 -7.551 1.00 81.94 295 ALA A O 1
ATOM 2234 N N . ALA A 1 296 ? -15.781 -1.346 -8.904 1.00 81.88 296 ALA A N 1
ATOM 2235 C CA . ALA A 1 296 ? -14.490 -1.092 -8.268 1.00 81.88 296 ALA A CA 1
ATOM 2236 C C . ALA A 1 296 ? -14.087 0.397 -8.299 1.00 81.88 296 ALA A C 1
ATOM 2238 O O . ALA A 1 296 ? -13.345 0.836 -7.433 1.00 81.88 296 ALA A O 1
ATOM 2239 N N . GLN A 1 297 ? -14.640 1.209 -9.206 1.00 80.25 297 GLN A N 1
ATOM 2240 C CA . GLN A 1 297 ? -14.421 2.662 -9.217 1.00 80.25 297 GLN A CA 1
ATOM 2241 C C . GLN A 1 297 ? -15.070 3.389 -8.026 1.00 80.25 297 GLN A C 1
ATOM 2243 O O . GLN A 1 297 ? -14.669 4.503 -7.703 1.00 80.25 297 GLN A O 1
ATOM 2248 N N . ASN A 1 298 ? -16.043 2.762 -7.352 1.00 80.06 298 ASN A N 1
ATOM 2249 C CA . ASN A 1 298 ? -16.897 3.373 -6.328 1.00 80.06 298 ASN A CA 1
ATOM 2250 C C . ASN A 1 298 ? -16.714 2.744 -4.935 1.00 80.06 298 ASN A C 1
ATOM 2252 O O . ASN A 1 298 ? -17.684 2.575 -4.191 1.00 80.06 298 ASN A O 1
ATOM 2256 N N . LEU A 1 299 ? -15.486 2.357 -4.564 1.00 85.25 299 LEU A N 1
ATOM 2257 C CA . LEU A 1 299 ? -15.206 1.728 -3.258 1.00 85.25 299 LEU A CA 1
ATOM 2258 C C . LEU A 1 299 ? -15.753 2.549 -2.079 1.00 85.25 299 LEU A C 1
ATOM 2260 O O . LEU A 1 299 ? -16.289 1.982 -1.124 1.00 85.25 299 LEU A O 1
ATOM 2264 N N . THR A 1 300 ? -15.695 3.878 -2.177 1.00 83.50 300 THR A N 1
ATOM 2265 C CA . THR A 1 300 ? -16.104 4.812 -1.120 1.00 83.50 300 THR A CA 1
ATOM 2266 C C . THR A 1 300 ? -17.617 4.875 -0.898 1.00 83.50 300 THR A C 1
ATOM 2268 O O . THR A 1 300 ? -18.047 5.040 0.243 1.00 83.50 300 THR A O 1
ATOM 2271 N N . THR A 1 301 ? -18.431 4.686 -1.941 1.00 83.50 301 THR A N 1
ATOM 2272 C CA . THR A 1 301 ? -19.894 4.886 -1.901 1.00 83.50 301 THR A CA 1
ATOM 2273 C C . THR A 1 301 ? -20.712 3.602 -2.050 1.00 83.50 301 THR A C 1
ATOM 2275 O O . THR A 1 301 ? -21.913 3.608 -1.794 1.00 83.50 301 THR A O 1
ATOM 2278 N N . MET A 1 302 ? -20.100 2.470 -2.415 1.00 87.31 302 MET A N 1
ATOM 2279 C CA . MET A 1 302 ? -20.831 1.204 -2.585 1.00 87.31 302 MET A CA 1
ATOM 2280 C C . MET A 1 302 ? -21.427 0.654 -1.273 1.00 87.31 302 MET A C 1
ATOM 2282 O O . MET A 1 302 ? -21.065 1.074 -0.173 1.00 87.31 302 MET A O 1
ATOM 2286 N N . LYS A 1 303 ? -22.308 -0.351 -1.350 1.00 91.94 303 LYS A N 1
ATOM 2287 C CA . LYS A 1 303 ? -22.830 -1.042 -0.156 1.00 91.94 303 LYS A CA 1
ATOM 2288 C C . LYS A 1 303 ? -21.694 -1.679 0.658 1.00 91.94 303 LYS A C 1
ATOM 2290 O O . LYS A 1 303 ? -20.725 -2.191 0.097 1.00 91.94 303 LYS A O 1
ATOM 2295 N N . TRP A 1 304 ? -21.830 -1.679 1.986 1.00 92.88 304 TRP A N 1
ATOM 2296 C CA . TRP A 1 304 ? -20.785 -2.151 2.906 1.00 92.88 304 TRP A CA 1
ATOM 2297 C C . TRP A 1 304 ? -20.348 -3.603 2.649 1.00 92.88 304 TRP A C 1
ATOM 2299 O O . TRP A 1 304 ? -19.154 -3.905 2.639 1.00 92.88 304 TRP A O 1
ATOM 2309 N N . SER A 1 305 ? -21.300 -4.509 2.407 1.00 93.06 305 SER A N 1
ATOM 2310 C CA . SER A 1 305 ? -21.016 -5.921 2.116 1.00 93.06 305 SER A CA 1
ATOM 2311 C C . SER A 1 305 ? -20.180 -6.095 0.843 1.00 93.06 305 SER A C 1
ATOM 2313 O O . SER A 1 305 ? -19.211 -6.857 0.848 1.00 93.06 305 SER A O 1
ATOM 2315 N N . THR A 1 306 ? -20.506 -5.346 -0.213 1.00 91.88 306 THR A N 1
ATOM 2316 C CA . THR A 1 306 ? -19.760 -5.322 -1.477 1.00 91.88 306 THR A CA 1
ATOM 2317 C C . THR A 1 306 ? -18.361 -4.753 -1.280 1.00 91.88 306 THR A C 1
ATOM 2319 O O . THR A 1 306 ? -17.395 -5.393 -1.690 1.00 91.88 306 THR A O 1
ATOM 2322 N N . PHE A 1 307 ? -18.235 -3.623 -0.574 1.00 92.81 307 PHE A N 1
ATOM 2323 C CA . PHE A 1 307 ? -16.937 -3.024 -0.254 1.00 92.81 307 PHE A CA 1
ATOM 2324 C C . PHE A 1 307 ? -16.032 -4.009 0.472 1.00 92.81 307 PHE A C 1
ATOM 2326 O O . PHE A 1 307 ? -14.927 -4.271 0.016 1.00 92.81 307 PHE A O 1
ATOM 2333 N N . LYS A 1 308 ? -16.523 -4.638 1.544 1.00 94.62 308 LYS A N 1
ATOM 2334 C CA . LYS A 1 308 ? -15.765 -5.646 2.294 1.00 94.62 308 LYS A CA 1
ATOM 2335 C C . LYS A 1 308 ? -15.303 -6.807 1.403 1.00 94.62 308 LYS A C 1
ATOM 2337 O O . LYS A 1 308 ? -14.198 -7.316 1.576 1.00 94.62 308 LYS A O 1
ATOM 2342 N N . SER A 1 309 ? -16.143 -7.242 0.460 1.00 93.50 309 SER A N 1
ATOM 2343 C CA . SER A 1 309 ? -15.791 -8.309 -0.484 1.00 93.50 309 SER A CA 1
ATOM 2344 C C . SER A 1 309 ? -14.738 -7.877 -1.508 1.00 93.50 309 SER A C 1
ATOM 2346 O O . SER A 1 309 ? -13.950 -8.711 -1.951 1.00 93.50 309 SER A O 1
ATOM 2348 N N . TYR A 1 310 ? -14.719 -6.603 -1.894 1.00 92.56 310 TYR A N 1
ATOM 2349 C CA . TYR A 1 310 ? -13.762 -6.067 -2.861 1.00 92.56 310 TYR A CA 1
ATOM 2350 C C . TYR A 1 310 ? -12.439 -5.699 -2.194 1.00 92.56 310 TYR A C 1
ATOM 2352 O O . TYR A 1 310 ? -11.403 -6.155 -2.658 1.00 92.56 310 TYR A O 1
ATOM 2360 N N . ALA A 1 311 ? -12.467 -4.984 -1.068 1.00 93.25 311 ALA A N 1
ATOM 2361 C CA . ALA A 1 311 ? -11.279 -4.545 -0.334 1.00 93.25 311 ALA A CA 1
ATOM 2362 C C . ALA A 1 311 ? -10.353 -5.715 0.042 1.00 93.25 311 ALA A C 1
ATOM 2364 O O . ALA A 1 311 ? -9.147 -5.629 -0.137 1.00 93.25 311 ALA A O 1
ATOM 2365 N N . LYS A 1 312 ? -10.898 -6.878 0.436 1.00 95.12 312 LYS A N 1
ATOM 2366 C CA . LYS A 1 312 ? -10.076 -8.075 0.732 1.00 95.12 312 LYS A CA 1
ATOM 2367 C C . LYS A 1 312 ? -9.304 -8.633 -0.478 1.00 95.12 312 LYS A C 1
ATOM 2369 O O . LYS A 1 312 ? -8.463 -9.510 -0.310 1.00 95.12 312 LYS A O 1
ATOM 2374 N N . ASN A 1 313 ? -9.659 -8.197 -1.685 1.00 95.06 313 ASN A N 1
ATOM 2375 C CA . ASN A 1 313 ? -9.122 -8.635 -2.973 1.00 95.06 313 ASN A CA 1
ATOM 2376 C C . ASN A 1 313 ? -8.312 -7.537 -3.679 1.00 95.06 313 ASN A C 1
ATOM 2378 O O . ASN A 1 313 ? -7.913 -7.723 -4.831 1.00 95.06 313 ASN A O 1
ATOM 2382 N N . ILE A 1 314 ? -8.091 -6.414 -2.996 1.00 94.38 314 ILE A N 1
ATOM 2383 C CA . ILE A 1 314 ? -7.224 -5.323 -3.419 1.00 94.38 314 ILE A CA 1
ATOM 2384 C C . ILE A 1 314 ? -6.069 -5.278 -2.422 1.00 94.38 314 ILE A C 1
ATOM 2386 O O . ILE A 1 314 ? -6.280 -5.358 -1.211 1.00 94.38 314 ILE A O 1
ATOM 2390 N N . LYS A 1 315 ? -4.841 -5.217 -2.929 1.00 95.44 315 LYS A N 1
ATOM 2391 C CA . LYS A 1 315 ? -3.641 -5.072 -2.108 1.00 95.44 315 LYS A CA 1
ATOM 2392 C C . LYS A 1 315 ? -2.877 -3.845 -2.565 1.00 95.44 315 LYS A C 1
ATOM 2394 O O . LYS A 1 315 ? -2.700 -3.671 -3.763 1.00 95.44 315 LYS A O 1
ATOM 2399 N N . VAL A 1 316 ? -2.421 -3.039 -1.624 1.00 94.81 316 VAL A N 1
ATOM 2400 C CA . VAL A 1 316 ? -1.608 -1.849 -1.842 1.00 94.81 316 VAL A CA 1
ATOM 2401 C C . VAL A 1 316 ? -0.322 -2.040 -1.049 1.00 94.81 316 VAL A C 1
ATOM 2403 O O . VAL A 1 316 ? -0.363 -2.288 0.158 1.00 94.81 316 VAL A O 1
ATOM 2406 N N . SER A 1 317 ? 0.824 -1.984 -1.723 1.00 93.56 317 SER A N 1
ATOM 2407 C CA . SER A 1 317 ? 2.117 -2.004 -1.045 1.00 93.56 317 SER A CA 1
ATOM 2408 C C . SER A 1 317 ? 2.316 -0.716 -0.240 1.00 93.56 317 SER A C 1
ATOM 2410 O O . SER A 1 317 ? 1.705 0.310 -0.551 1.00 93.56 317 SER A O 1
ATOM 2412 N N . PRO A 1 318 ? 3.239 -0.701 0.732 1.00 92.19 318 PRO A N 1
ATOM 2413 C CA . PRO A 1 318 ? 3.782 0.552 1.235 1.00 92.19 318 PRO A CA 1
ATOM 2414 C C . PRO A 1 318 ? 4.358 1.427 0.108 1.00 92.19 318 PRO A C 1
ATOM 2416 O O . PRO A 1 318 ? 4.548 0.970 -1.023 1.00 92.19 318 PRO A O 1
ATOM 2419 N N . TYR A 1 319 ? 4.644 2.685 0.438 1.00 89.00 319 TYR A N 1
ATOM 2420 C CA . TYR A 1 319 ? 5.318 3.618 -0.460 1.00 89.00 319 TYR A CA 1
ATOM 2421 C C . TYR A 1 319 ? 6.799 3.242 -0.582 1.00 89.00 319 TYR A C 1
ATOM 2423 O O . TYR A 1 319 ? 7.569 3.465 0.353 1.00 89.00 319 TYR A O 1
ATOM 2431 N N . ILE A 1 320 ? 7.173 2.653 -1.717 1.00 89.00 320 ILE A N 1
ATOM 2432 C CA . ILE A 1 320 ? 8.492 2.052 -1.955 1.00 89.00 320 ILE A CA 1
ATOM 2433 C C . ILE A 1 320 ? 9.157 2.640 -3.194 1.00 89.00 320 ILE A C 1
ATOM 2435 O O . ILE A 1 320 ? 8.491 3.226 -4.052 1.00 89.00 320 ILE A O 1
ATOM 2439 N N . LYS A 1 321 ? 10.484 2.497 -3.280 1.00 87.88 321 LYS A N 1
ATOM 2440 C CA . LYS A 1 321 ? 11.246 2.840 -4.481 1.00 87.88 321 LYS A CA 1
ATOM 2441 C C . LYS A 1 321 ? 10.867 1.848 -5.581 1.00 87.88 321 LYS A C 1
ATOM 2443 O O . LYS A 1 321 ? 11.028 0.648 -5.400 1.00 87.88 321 LYS A O 1
ATOM 2448 N N . LEU A 1 322 ? 10.367 2.354 -6.704 1.00 85.44 322 LEU A N 1
ATOM 2449 C CA . LEU A 1 322 ? 10.020 1.540 -7.877 1.00 85.44 322 LEU A CA 1
ATOM 2450 C C . LEU A 1 322 ? 10.876 1.895 -9.098 1.00 85.44 322 LEU A C 1
ATOM 2452 O O . LEU A 1 322 ? 11.040 1.067 -9.988 1.00 85.44 322 LEU A O 1
ATOM 2456 N N . GLY A 1 323 ? 11.430 3.114 -9.138 1.00 80.75 323 GLY A N 1
ATOM 2457 C CA . GLY A 1 323 ? 12.016 3.668 -10.361 1.00 80.75 323 GLY A CA 1
ATOM 2458 C C . GLY A 1 323 ? 10.950 3.954 -11.428 1.00 80.75 323 GLY A C 1
ATOM 2459 O O . GLY A 1 323 ? 9.756 3.830 -11.160 1.00 80.75 323 GLY A O 1
ATOM 2460 N N . HIS A 1 324 ? 11.388 4.339 -12.629 1.00 71.44 324 HIS A N 1
ATOM 2461 C CA . HIS A 1 324 ? 10.531 4.399 -13.818 1.00 71.44 324 HIS A CA 1
ATOM 2462 C C . HIS A 1 324 ? 10.883 3.218 -14.718 1.00 71.44 324 HIS A C 1
ATOM 2464 O O . HIS A 1 324 ? 12.051 3.017 -15.052 1.00 71.44 324 HIS A O 1
ATOM 2470 N N . GLY A 1 325 ? 9.891 2.425 -15.100 1.00 61.28 325 GLY A N 1
ATOM 2471 C CA . GLY A 1 325 ? 10.107 1.225 -15.901 1.00 61.28 325 GLY A CA 1
ATOM 2472 C C . GLY A 1 325 ? 8.786 0.680 -16.422 1.00 61.28 325 GLY A C 1
ATOM 2473 O O . GLY A 1 325 ? 7.848 0.479 -15.655 1.00 61.28 325 GLY A O 1
ATOM 2474 N N . GLN A 1 326 ? 8.710 0.448 -17.734 1.00 62.12 326 GLN A N 1
ATOM 2475 C CA . GLN A 1 326 ? 7.464 0.077 -18.420 1.00 62.12 326 GLN A CA 1
ATOM 2476 C C . GLN A 1 326 ? 7.005 -1.367 -18.152 1.00 62.12 326 GLN A C 1
ATOM 2478 O O . GLN A 1 326 ? 5.916 -1.759 -18.569 1.00 62.12 326 GLN A O 1
ATOM 2483 N N . SER A 1 327 ? 7.811 -2.180 -17.464 1.00 68.12 327 SER A N 1
ATOM 2484 C CA . SER A 1 327 ? 7.554 -3.610 -17.287 1.00 68.12 327 SER A CA 1
ATOM 2485 C C . SER A 1 327 ? 7.664 -4.037 -15.826 1.00 68.12 327 SER A C 1
ATOM 2487 O O . SER A 1 327 ? 8.716 -3.879 -15.211 1.00 68.12 327 SER A O 1
ATOM 2489 N N . LEU A 1 328 ? 6.593 -4.642 -15.305 1.00 83.19 328 LEU A N 1
ATOM 2490 C CA . LEU A 1 328 ? 6.626 -5.469 -14.099 1.00 83.19 328 LEU A CA 1
ATOM 2491 C C . LEU A 1 328 ? 6.634 -6.942 -14.527 1.00 83.19 328 LEU A C 1
ATOM 2493 O O . LEU A 1 328 ? 5.867 -7.340 -15.408 1.00 83.19 328 LEU A O 1
ATOM 2497 N N . GLY A 1 329 ? 7.487 -7.755 -13.909 1.00 82.19 329 GLY A N 1
ATOM 2498 C CA . GLY A 1 329 ? 7.420 -9.208 -14.038 1.00 82.19 329 GLY A CA 1
ATOM 2499 C C . GLY A 1 329 ? 6.402 -9.782 -13.058 1.00 82.19 329 GLY A C 1
ATOM 2500 O O . GLY A 1 329 ? 5.953 -9.106 -12.147 1.00 82.19 329 GLY A O 1
ATOM 2501 N N . SER A 1 330 ? 5.985 -11.026 -13.250 1.00 85.06 330 SER A N 1
ATOM 2502 C CA . SER A 1 330 ? 5.470 -11.818 -12.135 1.00 85.06 330 SER A CA 1
ATOM 2503 C C . SER A 1 330 ? 5.683 -13.298 -12.411 1.00 85.06 330 SER A C 1
ATOM 2505 O O . SER A 1 330 ? 5.665 -13.751 -13.553 1.00 85.06 330 SER A O 1
ATOM 2507 N N . SER A 1 331 ? 5.904 -14.049 -11.342 1.00 82.94 331 SER A N 1
ATOM 2508 C CA . SER A 1 331 ? 6.003 -15.505 -11.319 1.00 82.94 331 SER A CA 1
ATOM 2509 C C . SER A 1 331 ? 4.984 -16.060 -10.322 1.00 82.94 331 SER A C 1
ATOM 2511 O O . SER A 1 331 ? 4.159 -15.320 -9.783 1.00 82.94 331 SER A O 1
ATOM 2513 N N . SER A 1 332 ? 5.000 -17.370 -10.072 1.00 78.56 332 SER A N 1
ATOM 2514 C CA . SER A 1 332 ? 4.169 -17.965 -9.018 1.00 78.56 332 SER A CA 1
ATOM 2515 C C . SER A 1 332 ? 4.515 -17.436 -7.622 1.00 78.56 332 SER A C 1
ATOM 2517 O O . SER A 1 332 ? 3.647 -17.412 -6.752 1.00 78.56 332 SER A O 1
ATOM 2519 N N . ASN A 1 333 ? 5.768 -17.015 -7.421 1.00 77.81 333 ASN A N 1
ATOM 2520 C CA . ASN A 1 333 ? 6.324 -16.697 -6.105 1.00 77.81 333 ASN A CA 1
ATOM 2521 C C . ASN A 1 333 ? 6.578 -15.196 -5.915 1.00 77.81 333 ASN A C 1
ATOM 2523 O O . ASN A 1 333 ? 6.606 -14.724 -4.781 1.00 77.81 333 ASN A O 1
ATOM 2527 N N . TYR A 1 334 ? 6.741 -14.450 -7.011 1.00 77.31 334 TYR A N 1
ATOM 2528 C CA . TYR A 1 334 ? 7.161 -13.050 -6.992 1.00 77.31 334 TYR A CA 1
ATOM 2529 C C . TYR A 1 334 ? 6.319 -12.187 -7.925 1.00 77.31 334 TYR A C 1
ATOM 2531 O O . TYR A 1 334 ? 5.779 -12.661 -8.926 1.00 77.31 334 TYR A O 1
ATOM 2539 N N . ILE A 1 335 ? 6.249 -10.906 -7.586 1.00 64.06 335 ILE A N 1
ATOM 2540 C CA . ILE A 1 335 ? 5.846 -9.811 -8.467 1.00 64.06 335 ILE A CA 1
ATOM 2541 C C . ILE A 1 335 ? 7.094 -8.955 -8.642 1.00 64.06 335 ILE A C 1
ATOM 2543 O O . ILE A 1 335 ? 7.729 -8.698 -7.596 1.00 64.06 335 ILE A O 1
#